Protein AF-A0A939KZD8-F1 (afdb_monomer_lite)

Structure (mmCIF, N/CA/C/O backbone):
data_AF-A0A939KZD8-F1
#
_entry.id   AF-A0A939KZD8-F1
#
loop_
_atom_site.group_PDB
_atom_site.id
_atom_site.type_symbol
_atom_site.label_atom_id
_atom_site.label_alt_id
_atom_site.label_comp_id
_atom_site.label_asym_id
_atom_site.label_entity_id
_atom_site.label_seq_id
_atom_site.pdbx_PDB_ins_code
_atom_site.Cartn_x
_atom_site.Cartn_y
_atom_site.Cartn_z
_atom_site.occupancy
_atom_site.B_iso_or_equiv
_atom_site.auth_seq_id
_atom_site.auth_comp_id
_atom_site.auth_asym_id
_atom_site.auth_atom_id
_atom_site.pdbx_PDB_model_num
ATOM 1 N N . PRO A 1 1 ? -14.448 -46.196 -51.272 1.00 56.38 1 PRO A N 1
ATOM 2 C CA . PRO A 1 1 ? -13.069 -46.125 -51.817 1.00 56.38 1 PRO A CA 1
ATOM 3 C C . PRO A 1 1 ? -12.081 -46.566 -50.730 1.00 56.38 1 PRO A C 1
ATOM 5 O O . PRO A 1 1 ? -12.320 -46.204 -49.580 1.00 56.38 1 PRO A O 1
ATOM 8 N N . PRO A 1 2 ? -11.041 -47.355 -51.043 1.00 58.50 2 PRO A N 1
ATOM 9 C CA . PRO A 1 2 ? -10.009 -47.711 -50.070 1.00 58.50 2 PRO A CA 1
ATOM 10 C C . PRO A 1 2 ? -9.107 -46.502 -49.744 1.00 58.50 2 PRO A C 1
ATOM 12 O O . PRO A 1 2 ? -8.945 -45.626 -50.599 1.00 58.50 2 PRO A O 1
ATOM 15 N N . PRO A 1 3 ? -8.519 -46.429 -48.535 1.00 59.62 3 PRO A N 1
ATOM 16 C CA . PRO A 1 3 ? -7.554 -45.390 -48.185 1.00 59.62 3 PRO A CA 1
ATOM 17 C C . PRO A 1 3 ? -6.226 -45.581 -48.937 1.00 59.62 3 PRO A C 1
ATOM 19 O O . PRO A 1 3 ? -5.750 -46.704 -49.102 1.00 59.62 3 PRO A O 1
ATOM 22 N N . GLY A 1 4 ? -5.634 -44.473 -49.393 1.00 57.78 4 GLY A N 1
ATOM 23 C CA . GLY A 1 4 ? -4.323 -44.460 -50.052 1.00 57.78 4 GLY A CA 1
ATOM 24 C C . GLY A 1 4 ? -3.146 -44.646 -49.078 1.00 57.78 4 GLY A C 1
ATOM 25 O O . GLY A 1 4 ? -3.331 -44.546 -47.863 1.00 57.78 4 GLY A O 1
ATOM 26 N N . PRO A 1 5 ? -1.932 -44.917 -49.593 1.00 64.12 5 PRO A N 1
ATOM 27 C CA . PRO A 1 5 ? -0.763 -45.218 -48.770 1.00 64.12 5 PRO A CA 1
ATOM 28 C C . PRO A 1 5 ? -0.281 -44.012 -47.953 1.00 64.12 5 PRO A C 1
ATOM 30 O O . PRO A 1 5 ? -0.231 -42.881 -48.437 1.00 64.12 5 PRO A O 1
ATOM 33 N N . VAL A 1 6 ? 0.133 -44.282 -46.714 1.00 56.69 6 VAL A N 1
ATOM 34 C CA . VAL A 1 6 ? 0.745 -43.297 -45.814 1.00 56.69 6 VAL A CA 1
ATOM 35 C C . VAL A 1 6 ? 2.178 -43.019 -46.273 1.00 56.69 6 VAL A C 1
ATOM 37 O O . VAL A 1 6 ? 3.005 -43.928 -46.305 1.00 56.69 6 VAL A O 1
ATOM 40 N N . VAL A 1 7 ? 2.490 -41.764 -46.600 1.00 56.00 7 VAL A N 1
ATOM 41 C CA . VAL A 1 7 ? 3.865 -41.337 -46.896 1.00 56.00 7 VAL A CA 1
ATOM 42 C C . VAL A 1 7 ? 4.575 -41.013 -45.583 1.00 56.00 7 VAL A C 1
ATOM 44 O O . VAL A 1 7 ? 4.281 -40.010 -44.935 1.00 56.00 7 VAL A O 1
ATOM 47 N N . THR A 1 8 ? 5.525 -41.859 -45.189 1.00 52.69 8 THR A N 1
ATOM 48 C CA . THR A 1 8 ? 6.427 -41.595 -44.063 1.00 52.69 8 THR A CA 1
ATOM 49 C C . THR A 1 8 ? 7.410 -40.484 -44.439 1.00 52.69 8 THR A C 1
ATOM 51 O O . THR A 1 8 ? 8.315 -40.698 -45.243 1.00 52.69 8 THR A O 1
ATOM 54 N N . ALA A 1 9 ? 7.248 -39.294 -43.857 1.00 54.78 9 ALA A N 1
ATOM 55 C CA . ALA A 1 9 ? 8.236 -38.224 -43.973 1.00 54.78 9 ALA A CA 1
ATOM 56 C C . ALA A 1 9 ? 9.450 -38.499 -43.064 1.00 54.78 9 ALA A C 1
ATOM 58 O O . ALA A 1 9 ? 9.296 -38.904 -41.911 1.00 54.78 9 ALA A O 1
ATOM 59 N N . ALA A 1 10 ? 10.653 -38.278 -43.596 1.00 59.25 10 ALA A N 1
ATOM 60 C CA . ALA A 1 10 ? 11.918 -38.421 -42.875 1.00 59.25 10 ALA A CA 1
ATOM 61 C C . ALA A 1 10 ? 12.092 -37.335 -41.785 1.00 59.25 10 ALA A C 1
ATOM 63 O O . ALA A 1 10 ? 11.504 -36.257 -41.907 1.00 59.25 10 ALA A O 1
ATOM 64 N N . PRO A 1 11 ? 12.899 -37.579 -40.731 1.00 53.44 11 PRO A N 1
ATOM 65 C CA . PRO A 1 11 ? 13.119 -36.600 -39.667 1.00 53.44 11 PRO A CA 1
ATOM 66 C C . PRO A 1 11 ? 13.820 -35.335 -40.184 1.00 53.44 11 PRO A C 1
ATOM 68 O O . PRO A 1 11 ? 14.793 -35.405 -40.934 1.00 53.44 11 PRO A O 1
ATOM 71 N N . ALA A 1 12 ? 13.323 -34.173 -39.756 1.00 56.31 12 ALA A N 1
ATOM 72 C CA . ALA A 1 12 ? 13.926 -32.878 -40.055 1.00 56.31 12 ALA A CA 1
ATOM 73 C C . ALA A 1 12 ? 15.224 -32.662 -39.254 1.00 56.31 12 ALA A C 1
ATOM 75 O O . ALA A 1 12 ? 15.346 -33.122 -38.119 1.00 56.31 12 ALA A O 1
ATOM 76 N N . ALA A 1 13 ? 16.183 -31.955 -39.856 1.00 56.59 13 ALA A N 1
ATOM 77 C CA . ALA A 1 13 ? 17.514 -31.737 -39.294 1.00 56.59 13 ALA A CA 1
ATOM 78 C C . ALA A 1 13 ? 17.517 -30.843 -38.038 1.00 56.59 13 ALA A C 1
ATOM 80 O O . ALA A 1 13 ? 16.713 -29.917 -37.908 1.00 56.59 13 ALA A O 1
ATOM 81 N N . GLU A 1 14 ? 18.471 -31.100 -37.141 1.00 60.03 14 GLU A N 1
ATOM 82 C CA . GLU A 1 14 ? 18.699 -30.316 -35.924 1.00 60.03 14 GLU A CA 1
ATOM 83 C C . GLU A 1 14 ? 19.187 -28.883 -36.236 1.00 60.03 14 GLU A C 1
ATOM 85 O O . GLU A 1 14 ? 19.999 -28.691 -37.146 1.00 60.03 14 GLU A O 1
ATOM 90 N N . PRO A 1 15 ? 18.753 -27.860 -35.475 1.00 58.81 15 PRO A N 1
ATOM 91 C CA . PRO A 1 15 ? 19.275 -26.503 -35.608 1.00 58.81 15 PRO A CA 1
ATOM 92 C C . PRO A 1 15 ? 20.652 -26.351 -34.938 1.00 58.81 15 PRO A C 1
ATOM 94 O O . PRO A 1 15 ? 20.820 -26.631 -33.752 1.00 58.81 15 PRO A O 1
ATOM 97 N N . GLU A 1 16 ? 21.634 -25.832 -35.682 1.00 60.72 16 GLU A N 1
ATOM 98 C CA . GLU A 1 16 ? 22.993 -25.593 -35.175 1.00 60.72 16 GLU A CA 1
ATOM 99 C C . GLU A 1 16 ? 23.050 -24.604 -33.985 1.00 60.72 16 GLU A C 1
ATOM 101 O O . GLU A 1 16 ? 22.335 -23.591 -33.965 1.00 60.72 16 GLU A O 1
ATOM 106 N N . PRO A 1 17 ? 23.972 -24.806 -33.020 1.00 50.47 17 PRO A N 1
ATOM 107 C CA . PRO A 1 17 ? 24.140 -23.908 -31.881 1.00 50.47 17 PRO A CA 1
ATOM 108 C C . PRO A 1 17 ? 24.762 -22.567 -32.301 1.00 50.47 17 PRO A C 1
ATOM 110 O O . PRO A 1 17 ? 25.973 -22.450 -32.525 1.00 50.47 17 PRO A O 1
ATOM 113 N N . ARG A 1 18 ? 23.944 -21.506 -32.348 1.00 54.47 18 ARG A N 1
ATOM 114 C CA . ARG A 1 18 ? 24.434 -20.141 -32.600 1.00 54.47 18 ARG A CA 1
ATOM 115 C C . ARG A 1 18 ? 25.398 -19.689 -31.500 1.00 54.47 18 ARG A C 1
ATOM 117 O O . ARG A 1 18 ? 25.089 -19.712 -30.310 1.00 54.47 18 ARG A O 1
ATOM 124 N N . ARG A 1 19 ? 26.597 -19.280 -31.922 1.00 54.22 19 ARG A N 1
ATOM 125 C CA . ARG A 1 19 ? 27.725 -18.971 -31.036 1.00 54.22 19 ARG A CA 1
ATOM 126 C C . ARG A 1 19 ? 27.531 -17.658 -30.269 1.00 54.22 19 ARG A C 1
ATOM 128 O O . ARG A 1 19 ? 27.025 -16.674 -30.797 1.00 54.22 19 ARG A O 1
ATOM 135 N N . LYS A 1 20 ? 28.026 -17.678 -29.028 1.00 45.81 20 LYS A N 1
ATOM 136 C CA . LYS A 1 20 ? 28.142 -16.579 -28.054 1.00 45.81 20 LYS A CA 1
ATOM 137 C C . LYS A 1 20 ? 28.460 -15.211 -28.685 1.00 45.81 20 LYS A C 1
ATOM 139 O O . LYS A 1 20 ? 29.548 -15.028 -29.225 1.00 45.81 20 LYS A O 1
ATOM 144 N N . GLY A 1 21 ? 27.580 -14.231 -28.477 1.00 42.81 21 GLY A N 1
ATOM 145 C CA . GLY A 1 21 ? 27.909 -12.805 -28.556 1.00 42.81 21 GLY A CA 1
ATOM 146 C C . GLY A 1 21 ? 28.163 -12.257 -27.152 1.00 42.81 21 GLY A C 1
ATOM 147 O O . GLY A 1 21 ? 27.219 -12.058 -26.394 1.00 42.81 21 GLY A O 1
ATOM 148 N N . GLY A 1 22 ? 29.428 -12.059 -26.775 1.00 39.84 22 GLY A N 1
ATOM 149 C CA . GLY A 1 22 ? 29.780 -11.481 -25.475 1.00 39.84 22 GLY A CA 1
ATOM 150 C C . GLY A 1 22 ? 29.644 -9.959 -25.489 1.00 39.84 22 GLY A C 1
ATOM 151 O O . GLY A 1 22 ? 30.333 -9.295 -26.261 1.00 39.84 22 GLY A O 1
ATOM 152 N N . VAL A 1 23 ? 28.795 -9.397 -24.625 1.00 49.06 23 VAL A N 1
ATOM 153 C CA . VAL A 1 23 ? 28.685 -7.939 -24.459 1.00 49.06 23 VAL A CA 1
ATOM 154 C C . VAL A 1 23 ? 29.797 -7.454 -23.528 1.00 49.06 23 VAL A C 1
ATOM 156 O O . VAL A 1 23 ? 29.868 -7.828 -22.359 1.00 49.06 23 VAL A O 1
ATOM 159 N N . SER A 1 24 ? 30.692 -6.635 -24.077 1.00 48.56 24 SER A N 1
ATOM 160 C CA . SER A 1 24 ? 31.864 -6.099 -23.383 1.00 48.56 24 SER A CA 1
ATOM 161 C C . SER A 1 24 ? 31.475 -5.137 -22.256 1.00 48.56 24 SER A C 1
ATOM 163 O O . SER A 1 24 ? 30.856 -4.105 -22.498 1.00 48.56 24 SER A O 1
ATOM 165 N N . TRP A 1 25 ? 31.939 -5.414 -21.035 1.00 48.38 25 TRP A N 1
ATOM 166 C CA . TRP A 1 25 ? 31.787 -4.562 -19.841 1.00 48.38 25 TRP A CA 1
ATOM 167 C C . TRP A 1 25 ? 32.630 -3.261 -19.869 1.00 48.38 25 TRP A C 1
ATOM 169 O O . TRP A 1 25 ? 32.842 -2.627 -18.839 1.00 48.38 25 TRP A O 1
ATOM 179 N N . LYS A 1 26 ? 33.144 -2.848 -21.037 1.00 42.06 26 LYS A N 1
ATOM 180 C CA . LYS A 1 26 ? 34.013 -1.668 -21.219 1.00 42.06 26 LYS A CA 1
ATOM 181 C C . LYS A 1 26 ? 33.337 -0.530 -21.997 1.00 42.06 26 LYS A C 1
ATOM 183 O O . LYS A 1 26 ? 33.922 0.025 -22.921 1.00 42.06 26 LYS A O 1
ATOM 188 N N . ALA A 1 27 ? 32.128 -0.158 -21.582 1.00 46.34 27 ALA A N 1
ATOM 189 C CA . ALA A 1 27 ? 31.470 1.095 -21.967 1.00 46.34 27 ALA A CA 1
ATOM 190 C C . ALA A 1 27 ? 31.340 2.020 -20.740 1.00 46.34 27 ALA A C 1
ATOM 192 O O . ALA A 1 27 ? 30.249 2.342 -20.280 1.00 46.34 27 ALA A O 1
ATOM 193 N N . LEU A 1 28 ? 32.491 2.395 -20.175 1.00 46.25 28 LEU A N 1
ATOM 194 C CA . LEU A 1 28 ? 32.616 3.388 -19.107 1.00 46.25 28 LEU A CA 1
ATOM 195 C C . LEU A 1 28 ? 32.834 4.791 -19.707 1.00 46.25 28 LEU A C 1
ATOM 197 O O . LEU A 1 28 ? 33.621 4.938 -20.636 1.00 46.25 28 LEU A O 1
ATOM 201 N N . LEU A 1 29 ? 32.245 5.805 -19.061 1.00 48.06 29 LEU A N 1
ATOM 202 C CA . LEU A 1 29 ? 32.735 7.196 -18.979 1.00 48.06 29 LEU A CA 1
ATOM 203 C C . LEU A 1 29 ? 32.738 8.090 -20.243 1.00 48.06 29 LEU A C 1
ATOM 205 O O . LEU A 1 29 ? 33.790 8.470 -20.740 1.00 48.06 29 LEU A O 1
ATOM 209 N N . THR A 1 30 ? 31.552 8.583 -20.610 1.00 44.53 30 THR A N 1
ATOM 210 C CA . THR A 1 30 ? 31.258 9.945 -21.139 1.00 44.53 30 THR A CA 1
ATOM 211 C C . THR A 1 30 ? 29.740 10.126 -20.969 1.00 44.53 30 THR A C 1
ATOM 213 O O . THR A 1 30 ? 29.007 9.247 -21.402 1.00 44.53 30 THR A O 1
ATOM 216 N N . VAL A 1 31 ? 29.165 11.142 -20.320 1.00 41.62 31 VAL A N 1
ATOM 217 C CA . VAL A 1 31 ? 29.493 12.577 -20.281 1.00 41.62 31 VAL A CA 1
ATOM 218 C C . VAL A 1 31 ? 29.293 13.139 -18.866 1.00 41.62 31 VAL A C 1
ATOM 220 O O . VAL A 1 31 ? 28.281 12.870 -18.225 1.00 41.62 31 VAL A O 1
ATOM 223 N N . ALA A 1 32 ? 30.218 13.988 -18.424 1.00 42.06 32 ALA A N 1
ATOM 224 C CA . ALA A 1 32 ? 29.997 14.962 -17.357 1.00 42.06 32 ALA A CA 1
ATOM 225 C C . ALA A 1 32 ? 30.290 16.371 -17.907 1.00 42.06 32 ALA A C 1
ATOM 227 O O . ALA A 1 32 ? 31.051 16.482 -18.869 1.00 42.06 32 ALA A O 1
ATOM 228 N N . LEU A 1 33 ? 29.753 17.400 -17.230 1.00 39.91 33 LEU A N 1
ATOM 229 C CA . LEU A 1 33 ? 29.880 18.857 -17.463 1.00 39.91 33 LEU A CA 1
ATOM 230 C C . LEU A 1 33 ? 28.704 19.525 -18.218 1.00 39.91 33 LEU A C 1
ATOM 232 O O . LEU A 1 33 ? 28.214 18.997 -19.208 1.00 39.91 33 LEU A O 1
ATOM 236 N N . VAL A 1 34 ? 28.374 20.755 -17.773 1.00 42.44 34 VAL A N 1
ATOM 237 C CA . VAL A 1 34 ? 27.422 21.742 -18.349 1.00 42.44 34 VAL A CA 1
ATOM 238 C C . VAL A 1 34 ? 25.933 21.410 -18.071 1.00 42.44 34 VAL A C 1
ATOM 240 O O . VAL A 1 34 ? 25.445 20.386 -18.520 1.00 42.44 34 VAL A O 1
ATOM 243 N N . MET A 1 35 ? 25.121 22.191 -17.335 1.00 50.12 35 MET A N 1
ATOM 244 C CA . MET A 1 35 ? 25.223 23.573 -16.819 1.00 50.12 35 MET A CA 1
ATOM 245 C C . MET A 1 35 ? 25.060 23.663 -15.291 1.00 50.12 35 MET A C 1
ATOM 247 O O . MET A 1 35 ? 24.170 23.038 -14.722 1.00 50.12 35 MET A O 1
ATOM 251 N N . ALA A 1 36 ? 25.807 24.571 -14.658 1.00 45.75 36 ALA A N 1
ATOM 252 C CA . ALA A 1 36 ? 25.483 25.112 -13.339 1.00 45.75 36 ALA A CA 1
ATOM 253 C C . ALA A 1 36 ? 25.097 26.597 -13.472 1.00 45.75 36 ALA A C 1
ATOM 255 O O . ALA A 1 36 ? 25.984 27.437 -13.588 1.00 45.75 36 ALA A O 1
ATOM 256 N N . VAL A 1 37 ? 23.796 26.924 -13.452 1.00 48.31 37 VAL A N 1
ATOM 257 C CA . VAL A 1 37 ? 23.271 28.298 -13.274 1.00 48.31 37 VAL A CA 1
ATOM 258 C C . VAL A 1 37 ? 21.886 28.253 -12.608 1.00 48.31 37 VAL A C 1
ATOM 260 O O . VAL A 1 37 ? 20.983 27.613 -13.134 1.00 48.31 37 VAL A O 1
ATOM 263 N N . GLY A 1 38 ? 21.700 29.031 -11.532 1.00 37.34 38 GLY A N 1
ATOM 264 C CA . GLY A 1 38 ? 20.391 29.569 -11.122 1.00 37.34 38 GLY A CA 1
ATOM 265 C C . GLY A 1 38 ? 19.693 28.900 -9.928 1.00 37.34 38 GLY A C 1
ATOM 266 O O . GLY A 1 38 ? 19.140 27.817 -10.062 1.00 37.34 38 GLY A O 1
ATOM 267 N N . GLY A 1 39 ? 19.626 29.601 -8.785 1.00 33.41 39 GLY A N 1
ATOM 268 C CA . GLY A 1 39 ? 18.738 29.226 -7.669 1.00 33.41 39 GLY A CA 1
ATOM 269 C C . GLY A 1 39 ? 19.233 29.600 -6.268 1.00 33.41 39 GLY A C 1
ATOM 270 O O . GLY A 1 39 ? 19.506 28.712 -5.468 1.00 33.41 39 GLY A O 1
ATOM 271 N N . ALA A 1 40 ? 19.349 30.894 -5.947 1.00 44.44 40 ALA A N 1
ATOM 272 C CA . ALA A 1 40 ? 19.718 31.355 -4.603 1.00 44.44 40 ALA A CA 1
ATOM 273 C C . ALA A 1 40 ? 18.519 31.962 -3.848 1.00 44.44 40 ALA A C 1
ATOM 275 O O . ALA A 1 40 ? 18.026 33.018 -4.237 1.00 44.44 40 ALA A O 1
ATOM 276 N N . ALA A 1 41 ? 18.102 31.318 -2.752 1.00 45.53 41 ALA A N 1
ATOM 277 C CA . ALA A 1 41 ? 17.282 31.856 -1.654 1.00 45.53 41 ALA A CA 1
ATOM 278 C C . ALA A 1 41 ? 17.282 30.831 -0.492 1.00 45.53 41 ALA A C 1
ATOM 280 O O . ALA A 1 41 ? 17.149 29.643 -0.756 1.00 45.53 41 ALA A O 1
ATOM 281 N N . GLY A 1 42 ? 17.420 31.172 0.795 1.00 32.94 42 GLY A N 1
ATOM 282 C CA . GLY A 1 42 ? 17.787 32.447 1.421 1.00 32.94 42 GLY A CA 1
ATOM 283 C C . GLY A 1 42 ? 17.573 32.401 2.949 1.00 32.94 42 GLY A C 1
ATOM 284 O O . GLY A 1 42 ? 16.478 32.071 3.385 1.00 32.94 42 GLY A O 1
ATOM 285 N N . GLY A 1 43 ? 18.589 32.770 3.749 1.00 33.50 43 GLY A N 1
ATOM 286 C CA . GLY A 1 43 ? 18.513 32.888 5.225 1.00 33.50 43 GLY A CA 1
ATOM 287 C C . GLY A 1 43 ? 18.409 31.554 5.998 1.00 33.50 43 GLY A C 1
ATOM 288 O O . GLY A 1 43 ? 18.081 30.530 5.419 1.00 33.50 43 GLY A O 1
ATOM 289 N N . VAL A 1 44 ? 18.687 31.449 7.305 1.00 40.72 44 VAL A N 1
ATOM 290 C CA . VAL A 1 44 ? 19.236 32.355 8.347 1.00 40.72 44 VAL A CA 1
ATOM 291 C C . VAL A 1 44 ? 19.995 31.408 9.319 1.00 40.72 44 VAL A C 1
ATOM 293 O O . VAL A 1 44 ? 19.549 30.284 9.516 1.00 40.72 44 VAL A O 1
ATOM 296 N N . VAL A 1 45 ? 21.193 31.689 9.848 1.00 42.28 45 VAL A N 1
ATOM 297 C CA . VAL A 1 45 ? 21.427 32.350 11.153 1.00 42.28 45 VAL A CA 1
ATOM 298 C C . VAL A 1 45 ? 22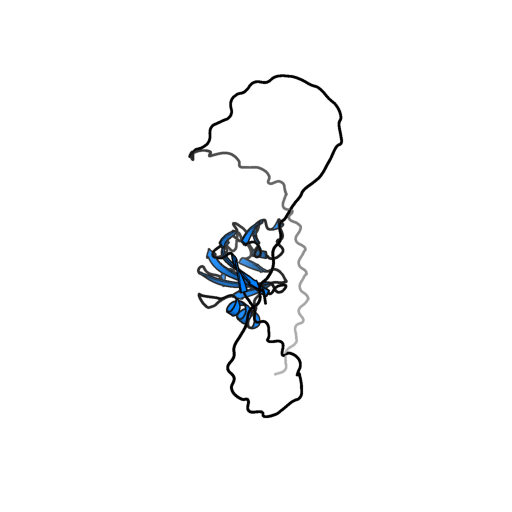.926 32.643 11.323 1.00 42.28 45 VAL A C 1
ATOM 300 O O . VAL A 1 45 ? 23.779 31.777 11.142 1.00 42.28 45 VAL A O 1
ATOM 303 N N . LEU A 1 46 ? 23.229 33.876 11.731 1.00 47.00 46 LEU A N 1
ATOM 304 C CA . LEU A 1 46 ? 24.530 34.306 12.248 1.00 47.00 46 LEU A CA 1
ATOM 305 C C . LEU A 1 46 ? 24.668 33.911 13.725 1.00 47.00 46 LEU A C 1
ATOM 307 O O . LEU A 1 46 ? 23.760 34.218 14.489 1.00 47.00 46 LEU A O 1
ATOM 311 N N . MET A 1 47 ? 25.816 33.344 14.127 1.00 43.50 47 MET A N 1
ATOM 312 C CA . MET A 1 47 ? 26.634 33.775 15.288 1.00 43.50 47 MET A CA 1
ATOM 313 C C . MET A 1 47 ? 27.668 32.708 15.697 1.00 43.50 47 MET A C 1
ATOM 315 O O . MET A 1 47 ? 27.346 31.761 16.411 1.00 43.50 47 MET A O 1
ATOM 319 N N . LYS A 1 48 ? 28.947 32.905 15.332 1.00 40.38 48 LYS A N 1
ATOM 320 C CA . LYS A 1 48 ? 30.089 32.349 16.088 1.00 40.38 48 LYS A CA 1
ATOM 321 C C . LYS A 1 48 ? 31.392 33.117 15.821 1.00 40.38 48 LYS A C 1
ATOM 323 O O . LYS A 1 48 ? 32.045 32.891 14.807 1.00 40.38 48 LYS A O 1
ATOM 328 N N . LYS A 1 49 ? 31.746 34.014 16.745 1.00 39.19 49 LYS A N 1
ATOM 329 C CA . LYS A 1 49 ? 33.039 34.712 16.944 1.00 39.19 49 LYS A CA 1
ATOM 330 C C . LYS A 1 49 ? 32.840 35.673 18.131 1.00 39.19 49 LYS A C 1
ATOM 332 O O . LYS A 1 49 ? 31.781 36.285 18.178 1.00 39.19 49 LYS A O 1
ATOM 337 N N . MET A 1 50 ? 33.737 35.855 19.097 1.00 40.94 50 MET A N 1
ATOM 338 C CA . MET A 1 50 ? 34.958 35.141 19.506 1.00 40.94 50 MET A CA 1
ATOM 339 C C . MET A 1 50 ? 34.869 34.913 21.029 1.00 40.94 50 MET A C 1
ATOM 341 O O . MET A 1 50 ? 34.161 35.659 21.696 1.00 40.94 50 MET A O 1
ATOM 345 N N . ASP A 1 51 ? 35.630 33.964 21.572 1.00 46.12 51 ASP A N 1
ATOM 346 C CA . ASP A 1 51 ? 36.425 34.247 22.777 1.00 46.12 51 ASP A CA 1
ATOM 347 C C . ASP A 1 51 ? 37.724 33.430 22.709 1.00 46.12 51 ASP A C 1
ATOM 349 O O . ASP A 1 51 ? 37.756 32.362 22.084 1.00 46.12 51 ASP A O 1
ATOM 353 N N . ASP A 1 52 ? 38.808 33.993 23.233 1.00 44.56 52 ASP A N 1
ATOM 354 C CA . ASP A 1 52 ? 40.176 33.612 22.882 1.00 44.56 52 ASP A CA 1
ATOM 355 C C . ASP A 1 52 ? 40.792 32.553 23.806 1.00 44.56 52 ASP A C 1
ATOM 357 O O . ASP A 1 52 ? 40.445 32.388 24.976 1.00 44.56 52 ASP A O 1
ATOM 361 N N . GLY A 1 53 ? 41.748 31.798 23.262 1.00 43.53 53 GLY A N 1
ATOM 362 C CA . GLY A 1 53 ? 42.344 30.664 23.960 1.00 43.53 53 GLY A CA 1
ATOM 363 C C . GLY A 1 53 ? 43.187 31.063 25.175 1.00 43.53 53 GLY A C 1
ATOM 364 O O . GLY A 1 53 ? 44.097 31.889 25.075 1.00 43.53 53 GLY A O 1
ATOM 365 N N . LYS A 1 54 ? 42.985 30.369 26.302 1.00 40.75 54 LYS A N 1
ATOM 366 C CA . LYS A 1 54 ? 43.926 30.375 27.429 1.00 40.75 54 LYS A CA 1
ATOM 367 C C . LYS A 1 54 ? 44.302 28.953 27.845 1.00 40.75 54 LYS A C 1
ATOM 369 O O . LYS A 1 54 ? 43.453 28.089 28.028 1.00 40.75 54 LYS A O 1
ATOM 374 N N . LYS A 1 55 ? 45.614 28.741 27.957 1.00 38.84 55 LYS A N 1
ATOM 375 C CA . LYS A 1 55 ? 46.287 27.494 28.354 1.00 38.84 55 LYS A CA 1
ATOM 376 C C . LYS A 1 55 ? 45.844 27.029 29.748 1.00 38.84 55 LYS A C 1
ATOM 378 O O . LYS A 1 55 ? 45.640 27.880 30.616 1.00 38.84 55 LYS A O 1
ATOM 383 N N . SER A 1 56 ? 45.827 25.713 29.974 1.00 39.03 56 SER A N 1
ATOM 384 C CA . SER A 1 56 ? 46.847 25.015 30.790 1.00 39.03 56 SER A CA 1
ATOM 385 C C . SER A 1 56 ? 46.479 23.548 31.028 1.00 39.03 56 SER A C 1
ATOM 387 O O . SER A 1 56 ? 45.330 23.231 31.323 1.00 39.03 56 SER A O 1
ATOM 389 N N . ASP A 1 57 ? 47.474 22.669 30.956 1.00 35.91 57 ASP A N 1
ATOM 390 C CA . ASP A 1 57 ? 47.419 21.287 31.437 1.00 35.91 57 ASP A CA 1
ATOM 391 C C . ASP A 1 57 ? 47.184 21.212 32.957 1.00 35.91 57 ASP A C 1
ATOM 393 O O . ASP A 1 57 ? 47.624 22.100 33.688 1.00 35.91 57 ASP A O 1
ATOM 397 N N . THR A 1 58 ? 46.589 20.115 33.445 1.00 36.06 58 THR A N 1
ATOM 398 C CA . THR A 1 58 ? 47.033 19.341 34.633 1.00 36.06 58 THR A CA 1
ATOM 399 C C . THR A 1 58 ? 46.177 18.073 34.769 1.00 36.06 58 THR A C 1
ATOM 401 O O . THR A 1 58 ? 45.002 18.055 34.411 1.00 36.06 58 THR A O 1
ATOM 404 N N . ALA A 1 59 ? 46.792 16.990 35.241 1.00 34.53 59 ALA A N 1
ATOM 405 C CA . ALA A 1 59 ? 46.210 15.653 35.309 1.00 34.53 59 ALA A CA 1
ATOM 406 C C . ALA A 1 59 ? 45.568 15.302 36.673 1.00 34.53 59 ALA A C 1
ATOM 408 O O . ALA A 1 59 ? 45.706 16.032 37.649 1.00 34.53 59 ALA A O 1
ATOM 409 N N . ALA A 1 60 ? 45.027 14.074 36.712 1.00 36.00 60 ALA A N 1
ATOM 410 C CA . ALA A 1 60 ? 44.991 13.141 37.851 1.00 36.00 60 ALA A CA 1
ATOM 411 C C . ALA A 1 60 ? 43.708 13.016 38.718 1.00 36.00 60 ALA A C 1
ATOM 413 O O . ALA A 1 60 ? 43.320 13.911 39.456 1.00 36.00 60 ALA A O 1
ATOM 414 N N . THR A 1 61 ? 43.157 11.789 38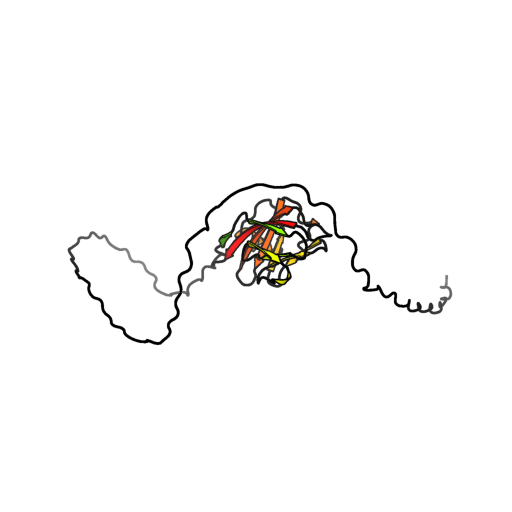.675 1.00 33.72 61 THR A N 1
ATOM 415 C CA . THR A 1 61 ? 42.618 10.957 39.784 1.00 33.72 61 THR A CA 1
ATOM 416 C C . THR A 1 61 ? 41.638 11.526 40.822 1.00 33.72 61 THR A C 1
ATOM 418 O O . THR A 1 61 ? 42.000 12.387 41.615 1.00 33.72 61 THR A O 1
ATOM 421 N N . GLY A 1 62 ? 40.485 10.852 40.990 1.00 32.50 62 GLY A N 1
ATOM 422 C CA . GLY A 1 62 ? 39.717 10.915 42.247 1.00 32.50 62 GLY A CA 1
ATOM 423 C C . GLY A 1 62 ? 38.261 10.418 42.213 1.00 32.50 62 GLY A C 1
ATOM 424 O O . GLY A 1 62 ? 37.339 11.223 42.177 1.00 32.50 62 GLY A O 1
ATOM 425 N N . THR A 1 63 ? 38.036 9.106 42.326 1.00 38.12 63 THR A N 1
ATOM 426 C CA . THR A 1 63 ? 36.828 8.539 42.987 1.00 38.12 63 THR A CA 1
ATOM 427 C C . THR A 1 63 ? 37.148 8.288 44.471 1.00 38.12 63 THR A C 1
ATOM 429 O O . THR A 1 63 ? 38.336 8.144 44.770 1.00 38.12 63 THR A O 1
ATOM 432 N N . PRO A 1 64 ? 36.177 8.084 45.392 1.00 52.16 64 PRO A N 1
ATOM 433 C CA . PRO A 1 64 ? 34.714 8.271 45.327 1.00 52.16 64 PRO A CA 1
ATOM 434 C C . PRO A 1 64 ? 34.184 9.180 46.475 1.00 52.16 64 PRO A C 1
ATOM 436 O O . PRO A 1 64 ? 34.971 9.614 47.308 1.00 52.16 64 PRO A O 1
ATOM 439 N N . THR A 1 65 ? 32.862 9.408 46.585 1.00 34.16 65 THR A N 1
ATOM 440 C CA . THR A 1 65 ? 32.095 9.563 47.860 1.00 34.16 65 THR A CA 1
ATOM 441 C C . THR A 1 65 ? 30.591 9.715 47.570 1.00 34.16 65 THR A C 1
ATOM 443 O O . THR A 1 65 ? 30.210 10.471 46.682 1.00 34.16 65 THR A O 1
ATOM 446 N N . ALA A 1 66 ? 29.740 9.034 48.344 1.00 47.19 66 ALA A N 1
ATOM 447 C CA . ALA A 1 66 ? 28.297 9.298 48.470 1.00 47.19 66 ALA A CA 1
ATOM 448 C C . ALA A 1 66 ? 28.003 9.793 49.902 1.00 47.19 66 ALA A C 1
ATOM 450 O O . ALA A 1 66 ? 28.784 9.474 50.804 1.00 47.19 66 ALA A O 1
ATOM 451 N N . PRO A 1 67 ? 26.902 10.534 50.147 1.00 49.72 67 PRO A N 1
ATOM 452 C CA . PRO A 1 67 ? 25.789 9.872 50.850 1.00 49.72 67 PRO A CA 1
ATOM 453 C C . PRO A 1 67 ? 24.351 10.355 50.513 1.00 49.72 67 PRO A C 1
ATOM 455 O O . PRO A 1 67 ? 24.124 11.378 49.875 1.00 49.72 67 PRO A O 1
ATOM 458 N N . ASN A 1 68 ? 23.393 9.562 51.012 1.00 42.84 68 ASN A N 1
ATOM 459 C CA . ASN A 1 68 ? 21.935 9.775 51.192 1.00 42.84 68 ASN A CA 1
ATOM 460 C C . ASN A 1 68 ? 21.652 10.898 52.259 1.00 42.84 68 ASN A C 1
ATOM 462 O O . ASN A 1 68 ? 22.647 11.389 52.797 1.00 42.84 68 ASN A O 1
ATOM 466 N N . PRO A 1 69 ? 20.408 11.265 52.704 1.00 49.25 69 PRO A N 1
ATOM 467 C CA . PRO A 1 69 ? 19.063 10.712 52.425 1.00 49.25 69 PRO A CA 1
ATOM 468 C C . PRO A 1 69 ? 17.875 11.721 52.279 1.00 49.25 69 PRO A C 1
ATOM 470 O O . PRO A 1 69 ? 18.033 12.933 52.382 1.00 49.25 69 PRO A O 1
ATOM 473 N N . ALA A 1 70 ? 16.650 11.189 52.115 1.00 41.12 70 ALA A N 1
ATOM 474 C CA . ALA A 1 70 ? 15.363 11.878 52.364 1.00 41.12 70 ALA A CA 1
ATOM 475 C C . ALA A 1 70 ? 14.988 11.891 53.873 1.00 41.12 70 ALA A C 1
ATOM 477 O O . ALA A 1 70 ? 15.593 11.136 54.641 1.00 41.12 70 ALA A O 1
ATOM 478 N N . PRO A 1 71 ? 14.021 12.722 54.332 1.00 46.50 71 PRO A N 1
ATOM 479 C CA . PRO A 1 71 ? 12.589 12.328 54.384 1.00 46.50 71 PRO A CA 1
ATOM 480 C C . PRO A 1 71 ? 11.647 13.532 54.035 1.00 46.50 71 PRO A C 1
ATOM 482 O O . PRO A 1 71 ? 12.133 14.489 53.445 1.00 46.50 71 PRO A O 1
ATOM 485 N N . ALA A 1 72 ? 10.323 13.621 54.283 1.00 40.56 72 ALA A N 1
ATOM 486 C CA . ALA A 1 72 ? 9.312 12.802 54.985 1.00 40.56 72 ALA A CA 1
ATOM 487 C C . ALA A 1 72 ? 7.881 13.016 54.391 1.00 40.56 72 ALA A C 1
ATOM 489 O O . ALA A 1 72 ? 7.696 13.840 53.500 1.00 40.56 72 ALA A O 1
ATOM 490 N N . SER A 1 73 ? 6.856 12.328 54.923 1.00 42.19 73 SER A N 1
ATOM 491 C CA . SER A 1 73 ? 5.411 12.563 54.659 1.00 42.19 73 SER A CA 1
ATOM 492 C C . SER A 1 73 ? 4.705 13.268 55.835 1.00 42.19 73 SER A C 1
ATOM 494 O O . SER A 1 73 ? 5.260 13.322 56.932 1.00 42.19 73 SER A O 1
ATOM 496 N N . PRO A 1 74 ? 3.429 13.672 55.670 1.00 48.84 74 PRO A N 1
ATOM 497 C CA . PRO A 1 74 ? 2.442 13.398 56.722 1.00 48.84 74 PRO A CA 1
ATOM 498 C C . PRO A 1 74 ? 1.190 12.638 56.232 1.00 48.84 74 PRO A C 1
ATOM 500 O O . PRO A 1 74 ? 0.935 12.493 55.040 1.00 48.84 74 PRO A O 1
ATOM 503 N N . LYS A 1 75 ? 0.427 12.120 57.202 1.00 40.88 75 LYS A N 1
ATOM 504 C CA . LYS A 1 75 ? -0.687 11.158 57.088 1.00 40.88 75 LYS A CA 1
ATOM 505 C C . LYS A 1 75 ? -1.967 11.754 57.685 1.00 40.88 75 LYS A C 1
ATOM 507 O O . LYS A 1 75 ? -1.872 12.421 58.711 1.00 40.88 75 LYS A O 1
ATOM 512 N N . SER A 1 76 ? -3.148 11.425 57.146 1.00 34.91 76 SER A N 1
ATOM 513 C CA . SER A 1 76 ? -4.434 11.426 57.881 1.00 34.91 76 SER A CA 1
ATOM 514 C C . SER A 1 76 ? -5.517 10.595 57.170 1.00 34.91 76 SER A C 1
ATOM 516 O O . SER A 1 76 ? -5.471 10.418 55.958 1.00 34.91 76 SER A O 1
ATOM 518 N N . THR A 1 77 ? -6.452 10.062 57.962 1.00 41.34 77 THR A N 1
ATOM 519 C CA . THR A 1 77 ? -7.558 9.119 57.657 1.00 41.34 77 THR A CA 1
ATOM 520 C C . THR A 1 77 ? -8.594 9.233 58.802 1.00 41.34 77 THR A C 1
ATOM 522 O O . THR A 1 77 ? -8.218 9.779 59.839 1.00 41.34 77 THR A O 1
ATOM 525 N N . PRO A 1 78 ? -9.730 8.509 58.786 1.00 52.31 78 PRO A N 1
ATOM 526 C CA . PRO A 1 78 ? -10.931 8.617 57.946 1.00 52.31 78 PRO A CA 1
ATOM 527 C C . PRO A 1 78 ? -12.157 9.113 58.772 1.00 52.31 78 PRO A C 1
ATOM 529 O O . PRO A 1 78 ? -12.024 9.340 59.973 1.00 52.31 78 PRO A O 1
ATOM 532 N N . THR A 1 79 ? -13.356 9.193 58.174 1.00 39.09 79 THR A N 1
ATOM 533 C CA . THR A 1 79 ? -14.630 9.324 58.923 1.00 39.09 79 THR A CA 1
ATOM 534 C C . THR A 1 79 ? -15.780 8.611 58.196 1.00 39.09 79 THR A C 1
ATOM 536 O O . THR A 1 79 ? -15.988 8.854 57.008 1.00 39.09 79 THR A O 1
ATOM 539 N N . ASP A 1 80 ? -16.525 7.771 58.918 1.00 41.62 80 ASP A N 1
ATOM 540 C CA . ASP A 1 80 ? -17.813 7.170 58.532 1.00 41.62 80 ASP A CA 1
ATOM 541 C C . ASP A 1 80 ? -18.975 7.954 59.178 1.00 41.62 80 ASP A C 1
ATOM 543 O O . ASP A 1 80 ? -18.824 8.349 60.331 1.00 41.62 80 ASP A O 1
ATOM 547 N N . GLU A 1 81 ? -20.137 8.101 58.516 1.00 37.81 81 GLU A N 1
ATOM 548 C CA . GLU A 1 81 ? -21.444 8.190 59.213 1.00 37.81 81 GLU A CA 1
ATOM 549 C C . GLU A 1 81 ? -22.679 7.914 58.304 1.00 37.81 81 GLU A C 1
ATOM 551 O O . GLU A 1 81 ? -22.809 8.458 57.210 1.00 37.81 81 GLU A O 1
ATOM 556 N N . ASP A 1 82 ? -23.540 7.018 58.806 1.00 36.47 82 ASP A N 1
ATOM 557 C CA . ASP A 1 82 ? -24.959 6.655 58.568 1.00 36.47 82 ASP A CA 1
ATOM 558 C C . ASP A 1 82 ? -25.828 7.077 57.337 1.00 36.47 82 ASP A C 1
ATOM 560 O O . ASP A 1 82 ? -26.050 8.249 57.056 1.00 36.47 82 ASP A O 1
ATOM 564 N N . SER A 1 83 ? -26.424 6.048 56.688 1.00 37.22 83 SER A N 1
ATOM 565 C CA . SER A 1 83 ? -27.878 5.712 56.508 1.00 37.22 83 SER A CA 1
ATOM 566 C C . SER A 1 83 ? -28.989 6.805 56.427 1.00 37.22 83 SER A C 1
ATOM 568 O O . SER A 1 83 ? -28.852 7.849 57.053 1.00 37.22 83 SER A O 1
ATOM 570 N N . PRO A 1 84 ? -30.174 6.564 55.774 1.00 52.50 84 PRO A N 1
ATOM 571 C CA . PRO A 1 84 ? -30.866 5.263 55.661 1.00 52.50 84 PRO A CA 1
ATOM 572 C C . PRO A 1 84 ? -31.569 4.899 54.314 1.00 52.50 84 PRO A C 1
ATOM 574 O O . PRO A 1 84 ? -31.512 5.598 53.307 1.00 52.50 84 PRO A O 1
ATOM 577 N N . SER A 1 85 ? -32.244 3.738 54.346 1.00 41.09 85 SER A N 1
ATOM 578 C CA . SER A 1 85 ? -32.988 3.006 53.290 1.00 41.09 85 SER A CA 1
ATOM 579 C C . SER A 1 85 ? -34.284 3.689 52.782 1.00 41.09 85 SER A C 1
ATOM 581 O O . SER A 1 85 ? -34.832 4.548 53.474 1.00 41.09 85 SER A O 1
ATOM 583 N N . PRO A 1 86 ? -34.851 3.256 51.630 1.00 52.28 86 PRO A N 1
ATOM 584 C CA . PRO A 1 86 ? -35.992 2.329 51.748 1.00 52.28 86 PRO A CA 1
ATOM 585 C C . PRO A 1 86 ? -36.002 1.129 50.771 1.00 52.28 86 PRO A C 1
ATOM 587 O O . PRO A 1 86 ? -35.552 1.193 49.629 1.00 52.28 86 PRO A O 1
ATOM 590 N N . THR A 1 87 ? -36.620 0.030 51.219 1.00 47.19 87 THR A N 1
ATOM 591 C CA . THR A 1 87 ? -36.989 -1.157 50.413 1.00 47.19 87 THR A CA 1
ATOM 592 C C . THR A 1 87 ? -38.351 -0.944 49.724 1.00 47.19 87 THR A C 1
ATOM 594 O O . THR A 1 87 ? -39.153 -0.148 50.216 1.00 47.19 87 THR A O 1
ATOM 597 N N . PRO A 1 88 ? -38.684 -1.689 48.647 1.00 50.56 88 PRO A N 1
ATOM 598 C CA . PRO A 1 88 ? -39.629 -2.790 48.885 1.00 50.56 88 PRO A CA 1
ATOM 599 C C . PRO A 1 88 ? -39.392 -4.093 48.087 1.00 50.56 88 PRO A C 1
ATOM 601 O O . PRO A 1 88 ? -39.162 -4.101 46.884 1.00 50.56 88 PRO A O 1
ATOM 604 N N . THR A 1 89 ? -39.555 -5.196 48.823 1.00 37.81 89 THR A N 1
ATOM 605 C CA . THR A 1 89 ? -40.227 -6.465 48.468 1.00 37.81 89 THR A CA 1
ATOM 606 C C . THR A 1 89 ? -39.914 -7.174 47.139 1.00 37.81 89 THR A C 1
ATOM 608 O O . THR A 1 89 ? -40.328 -6.780 46.054 1.00 37.81 89 THR A O 1
ATOM 611 N N . ALA A 1 90 ? -39.309 -8.359 47.266 1.00 41.69 90 ALA A N 1
ATOM 612 C CA . ALA A 1 90 ? -39.085 -9.312 46.181 1.00 41.69 90 ALA A CA 1
ATOM 613 C C . ALA A 1 90 ? -40.359 -10.060 45.735 1.00 41.69 90 ALA A C 1
ATOM 615 O O . ALA A 1 90 ? -41.277 -10.277 46.521 1.00 41.69 90 ALA A O 1
ATOM 616 N N . THR A 1 91 ? -40.330 -10.620 44.521 1.00 38.81 91 THR A N 1
ATOM 617 C CA . THR A 1 91 ? -41.085 -11.840 44.183 1.00 38.81 91 THR A CA 1
ATOM 618 C C . THR A 1 91 ? -40.120 -12.870 43.600 1.00 38.81 91 THR A C 1
ATOM 620 O O . THR A 1 91 ? -39.391 -12.583 42.654 1.00 38.81 91 THR A O 1
ATOM 623 N N . LYS A 1 92 ? -40.079 -14.069 44.193 1.00 45.59 92 LYS A N 1
ATOM 624 C CA . LYS A 1 92 ? -39.226 -15.179 43.747 1.00 45.59 92 LYS A CA 1
ATOM 625 C C . LYS A 1 92 ? -39.979 -16.092 42.782 1.00 45.59 92 LYS A C 1
ATOM 627 O O . LYS A 1 92 ? -41.028 -16.624 43.129 1.00 45.59 92 LYS A O 1
ATOM 632 N N . SER A 1 93 ? -39.357 -16.382 41.648 1.00 41.41 93 SER A N 1
ATOM 633 C CA . SER A 1 93 ? -39.406 -17.662 40.924 1.00 41.41 93 SER A CA 1
ATOM 634 C C . SER A 1 93 ? -38.224 -17.641 39.949 1.00 41.41 93 SER A C 1
ATOM 636 O O . SER A 1 93 ? -38.009 -16.634 39.292 1.00 41.41 93 SER A O 1
ATOM 638 N N . GLY A 1 94 ? -37.364 -18.647 39.831 1.00 36.84 94 GLY A N 1
ATOM 639 C CA . GLY A 1 94 ? -37.392 -19.994 40.394 1.00 36.84 94 GLY A CA 1
ATOM 640 C C . GLY A 1 94 ? -36.796 -20.935 39.349 1.00 36.84 94 GLY A C 1
ATOM 641 O O . GLY A 1 94 ? -37.514 -21.371 38.461 1.00 36.84 94 GLY A O 1
ATOM 642 N N . GLY A 1 95 ? -35.482 -21.187 39.393 1.00 35.56 95 GLY A N 1
ATOM 643 C CA . GLY A 1 95 ? -34.805 -21.893 38.294 1.00 35.56 95 GLY A CA 1
ATOM 644 C C . GLY A 1 95 ? -33.279 -21.930 38.387 1.00 35.56 95 GLY A C 1
ATOM 645 O O . GLY A 1 95 ? -32.590 -21.456 37.490 1.00 35.56 95 GLY A O 1
ATOM 646 N N . SER A 1 96 ? -32.728 -22.489 39.465 1.00 43.12 96 SER A N 1
ATOM 647 C CA . SER A 1 96 ? -31.281 -22.720 39.565 1.00 43.12 96 SER A CA 1
ATOM 648 C C . SER A 1 96 ? -30.872 -24.017 38.864 1.00 43.12 96 SER A C 1
ATOM 650 O O . SER A 1 96 ? -31.266 -25.083 39.335 1.00 43.12 96 SER A O 1
ATOM 652 N N . LYS A 1 97 ? -30.021 -23.925 37.827 1.00 39.75 97 LYS A N 1
ATOM 653 C CA . LYS A 1 97 ? -28.773 -24.713 37.625 1.00 39.75 97 LYS A CA 1
ATOM 654 C C . LYS A 1 97 ? -28.303 -24.692 36.161 1.00 39.75 97 LYS A C 1
ATOM 656 O O . LYS A 1 97 ? -28.795 -25.460 35.346 1.00 39.75 97 LYS A O 1
ATOM 661 N N . SER A 1 98 ? -27.272 -23.897 35.875 1.00 45.28 98 SER A N 1
ATOM 662 C CA . SER A 1 98 ? -25.960 -24.368 35.382 1.00 45.28 98 SER A CA 1
ATOM 663 C C . SER A 1 98 ? -25.150 -23.165 34.872 1.00 45.28 98 SER A C 1
ATOM 665 O O . SER A 1 98 ? -25.677 -22.408 34.055 1.00 45.28 98 SER A O 1
ATOM 667 N N . PRO A 1 99 ? -23.892 -22.954 35.302 1.00 47.44 99 PRO A N 1
ATOM 668 C CA . PRO A 1 99 ? -23.019 -21.961 34.689 1.00 47.44 99 PRO A CA 1
ATOM 669 C C . PRO A 1 99 ? -22.505 -22.522 33.358 1.00 47.44 99 PRO A C 1
ATOM 671 O O . PRO A 1 99 ? -21.415 -23.088 33.286 1.00 47.44 99 PRO A O 1
ATOM 674 N N . SER A 1 100 ? -23.317 -22.416 32.304 1.00 44.72 100 SER A N 1
ATOM 675 C CA . SER A 1 100 ? -22.871 -22.806 30.967 1.00 44.72 100 SER A CA 1
ATOM 676 C C . SER A 1 100 ? -21.688 -21.926 30.566 1.00 44.72 100 SER A C 1
ATOM 678 O O . SER A 1 100 ? -21.744 -20.705 30.726 1.00 44.72 100 SER A O 1
ATOM 680 N N . ALA A 1 101 ? -20.608 -22.568 30.115 1.00 43.25 101 ALA A N 1
ATOM 681 C CA . ALA A 1 101 ? -19.313 -21.934 29.904 1.00 43.25 101 ALA A CA 1
ATOM 682 C C . ALA A 1 101 ? -19.423 -20.677 29.033 1.00 43.25 101 ALA A C 1
ATOM 684 O O . ALA A 1 101 ? -20.233 -20.626 28.105 1.00 43.25 101 ALA A O 1
ATOM 685 N N . GLY A 1 102 ? -18.597 -19.674 29.349 1.00 43.94 102 GLY A N 1
ATOM 686 C CA . GLY A 1 102 ? -18.642 -18.369 28.704 1.00 43.94 102 GLY A CA 1
ATOM 687 C C . GLY A 1 102 ? -18.621 -18.495 27.186 1.00 43.94 102 GLY A C 1
ATOM 688 O O . GLY A 1 102 ? -17.610 -18.893 26.608 1.00 43.94 102 GLY A O 1
ATOM 689 N N . ALA A 1 103 ? -19.730 -18.113 26.551 1.00 43.88 103 ALA A N 1
ATOM 690 C CA . ALA A 1 103 ? -19.751 -17.859 25.126 1.00 43.88 103 ALA A CA 1
ATOM 691 C C . ALA A 1 103 ? -18.720 -16.760 24.857 1.00 43.88 103 ALA A C 1
ATOM 693 O O . ALA A 1 103 ? -18.930 -15.596 25.204 1.00 43.88 103 ALA A O 1
ATOM 694 N N . THR A 1 104 ? -17.580 -17.145 24.281 1.00 47.97 104 THR A N 1
ATOM 695 C CA . THR A 1 104 ? -16.625 -16.193 23.729 1.00 47.97 104 THR A CA 1
ATOM 696 C C . THR A 1 104 ? -17.354 -15.457 22.617 1.00 47.97 104 THR A C 1
ATOM 698 O O . THR A 1 104 ? -17.468 -15.965 21.503 1.00 47.97 104 THR A O 1
ATOM 701 N N . VAL A 1 105 ? -17.887 -14.274 22.937 1.00 49.56 105 VAL A N 1
ATOM 702 C CA . VAL A 1 105 ? -18.299 -13.301 21.927 1.00 49.56 105 VAL A CA 1
ATOM 703 C C . VAL A 1 105 ? -17.107 -13.178 20.982 1.00 49.56 105 VAL A C 1
ATOM 705 O O . VAL A 1 105 ? -16.008 -12.895 21.476 1.00 49.56 105 VAL A O 1
ATOM 708 N N . PRO A 1 106 ? -17.264 -13.440 19.670 1.00 49.50 106 PRO A N 1
ATOM 709 C CA . PRO A 1 106 ? -16.174 -13.244 18.734 1.00 49.50 106 PRO A CA 1
ATOM 710 C C . PRO A 1 106 ? -15.679 -11.814 18.915 1.00 49.50 106 PRO A C 1
ATOM 712 O O . PRO A 1 106 ? -16.473 -10.877 18.792 1.00 49.50 106 PRO A O 1
ATOM 715 N N . ARG A 1 107 ? -14.398 -11.636 19.260 1.00 58.75 107 ARG A N 1
ATOM 716 C CA . ARG A 1 107 ? -13.797 -10.305 19.207 1.00 58.75 107 ARG A CA 1
ATOM 717 C C . ARG A 1 107 ? -13.829 -9.915 17.738 1.00 58.75 107 ARG A C 1
ATOM 719 O O . ARG A 1 107 ? -13.097 -10.474 16.931 1.00 58.75 107 ARG A O 1
ATOM 726 N N . GLY A 1 108 ? -14.782 -9.061 17.379 1.00 67.50 108 GLY A N 1
ATOM 727 C CA . GLY A 1 108 ? -14.809 -8.467 16.054 1.00 67.50 108 GLY A CA 1
ATOM 728 C C . GLY A 1 108 ? -13.576 -7.587 15.902 1.00 67.50 108 GLY A C 1
ATOM 729 O O . GLY A 1 108 ? -13.155 -6.972 16.878 1.00 67.50 108 GLY A O 1
ATOM 730 N N . ASN A 1 109 ? -13.020 -7.525 14.694 1.00 80.81 109 ASN A N 1
ATOM 731 C CA . ASN A 1 109 ? -11.815 -6.748 14.415 1.00 80.81 109 ASN A CA 1
ATOM 732 C C . ASN A 1 109 ? -11.990 -5.290 14.894 1.00 80.81 109 ASN A C 1
ATOM 734 O O . ASN A 1 109 ? -12.843 -4.554 14.378 1.00 80.81 109 ASN A O 1
ATOM 738 N N . VAL A 1 110 ? -11.188 -4.875 15.877 1.00 93.25 110 VAL A N 1
ATOM 739 C CA . VAL A 1 110 ? -11.190 -3.514 16.428 1.00 93.25 110 VAL A CA 1
ATOM 740 C C . VAL A 1 110 ? -10.055 -2.745 15.772 1.00 93.25 110 VAL A C 1
ATOM 742 O O . VAL A 1 110 ? -8.892 -2.926 16.114 1.00 93.25 110 VAL A O 1
ATOM 745 N N . TYR A 1 111 ? -10.383 -1.884 14.814 1.00 97.19 111 TYR A N 1
ATOM 746 C CA . TYR A 1 111 ? -9.378 -1.146 14.056 1.00 97.19 111 TYR A CA 1
ATOM 747 C C . TYR A 1 111 ? -9.056 0.208 14.688 1.00 97.19 111 TYR A C 1
ATOM 749 O O . TYR A 1 111 ? -9.912 1.091 14.740 1.00 97.19 111 TYR A O 1
ATOM 757 N N . THR A 1 112 ? -7.799 0.384 15.097 1.00 97.94 112 THR A N 1
ATOM 758 C CA . THR A 1 112 ? -7.262 1.653 15.607 1.00 97.94 112 THR A CA 1
ATOM 759 C C . THR A 1 112 ? -6.368 2.286 14.552 1.00 97.94 112 THR A C 1
ATOM 761 O O . THR A 1 112 ? -5.478 1.635 14.005 1.00 97.94 112 THR A O 1
ATOM 764 N N . VAL A 1 113 ? -6.598 3.565 14.267 1.00 98.06 113 VAL A N 1
ATOM 765 C CA . VAL A 1 113 ? -5.809 4.336 13.301 1.00 98.06 113 VAL A CA 1
ATOM 766 C C . VAL A 1 113 ? -4.361 4.513 13.771 1.00 98.06 113 VAL A C 1
ATOM 768 O O . VAL A 1 113 ? -4.106 4.770 14.946 1.00 98.06 113 VAL A O 1
ATOM 771 N N . VAL A 1 114 ? -3.412 4.366 12.845 1.00 98.56 114 VAL A N 1
ATOM 772 C CA . VAL A 1 114 ? -1.972 4.572 13.076 1.00 98.56 114 VAL A CA 1
ATOM 773 C C . VAL A 1 114 ? -1.467 5.774 12.280 1.00 98.56 114 VAL A C 1
ATOM 775 O O . VAL A 1 114 ? -0.765 6.617 12.833 1.00 98.56 114 VAL A O 1
ATOM 778 N N . TYR A 1 115 ? -1.851 5.881 11.006 1.00 98.56 115 TYR A N 1
ATOM 779 C CA . TYR A 1 115 ? -1.632 7.065 10.172 1.00 98.56 115 TYR A CA 1
ATOM 780 C C . TYR A 1 115 ? -2.715 7.169 9.088 1.00 98.56 115 TYR A C 1
ATOM 782 O O . TYR A 1 115 ? -3.295 6.160 8.686 1.00 98.56 115 TYR A O 1
ATOM 790 N N . GLU A 1 116 ? -2.978 8.380 8.594 1.00 98.00 116 GLU A N 1
ATOM 791 C CA . GLU A 1 116 ? -3.955 8.651 7.529 1.00 98.00 116 GLU A CA 1
ATOM 792 C C . GLU A 1 116 ? -3.440 9.706 6.553 1.00 98.00 116 GLU A C 1
ATOM 794 O O . GLU A 1 116 ? -2.577 10.516 6.893 1.00 98.00 116 GLU A O 1
ATOM 799 N N . ASN A 1 117 ? -3.999 9.696 5.341 1.00 97.31 117 ASN A N 1
ATOM 800 C CA . ASN A 1 117 ? -3.746 10.639 4.252 1.00 97.31 117 ASN A CA 1
ATOM 801 C C . ASN A 1 117 ? -2.249 10.819 3.947 1.00 97.31 117 ASN A C 1
ATOM 803 O O . ASN A 1 117 ? -1.802 11.890 3.537 1.00 97.31 117 ASN A O 1
ATOM 807 N N . THR A 1 118 ? -1.457 9.768 4.172 1.00 98.62 118 THR A N 1
ATOM 808 C CA . THR A 1 118 ? -0.002 9.813 4.041 1.00 98.62 118 THR A CA 1
ATOM 809 C C . THR A 1 118 ? 0.361 9.620 2.575 1.00 98.62 118 THR A C 1
ATOM 811 O O . THR A 1 118 ? 0.337 8.503 2.060 1.00 98.62 118 THR A O 1
ATOM 814 N N . GLU A 1 119 ? 0.640 10.723 1.877 1.00 98.75 119 GLU A N 1
ATOM 815 C CA . GLU A 1 119 ? 1.087 10.675 0.485 1.00 98.75 119 GLU A CA 1
ATOM 816 C C . GLU A 1 119 ? 2.537 10.197 0.390 1.00 98.75 119 GLU A C 1
ATOM 818 O O . GLU A 1 119 ? 3.448 10.797 0.960 1.00 98.75 119 GLU A O 1
ATOM 823 N N . LEU A 1 120 ? 2.749 9.130 -0.374 1.00 98.69 120 LEU A N 1
ATOM 824 C CA . LEU A 1 120 ? 4.035 8.480 -0.573 1.00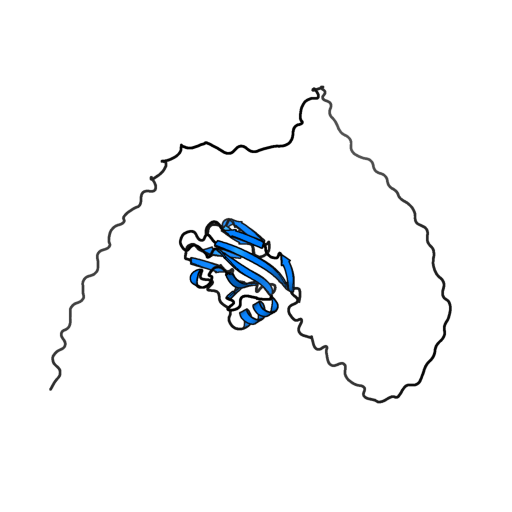 98.69 120 LEU A CA 1
ATOM 825 C C . LEU A 1 120 ? 4.315 8.336 -2.071 1.00 98.69 120 LEU A C 1
ATOM 827 O O . LEU A 1 120 ? 3.428 7.987 -2.851 1.00 98.69 120 LEU A O 1
ATOM 831 N N . PHE A 1 121 ? 5.562 8.583 -2.472 1.00 98.69 121 PHE A N 1
ATOM 832 C CA . PHE A 1 121 ? 6.000 8.517 -3.866 1.00 98.69 121 PHE A CA 1
ATOM 833 C C . PHE A 1 121 ? 7.255 7.657 -4.006 1.00 98.69 121 PHE A C 1
ATOM 835 O O . PHE A 1 121 ? 8.330 8.045 -3.546 1.00 98.69 121 PHE A O 1
ATOM 842 N N . ALA A 1 122 ? 7.121 6.503 -4.656 1.00 98.50 122 ALA A N 1
ATOM 843 C CA . ALA A 1 122 ? 8.263 5.733 -5.124 1.00 98.50 122 ALA A CA 1
ATOM 844 C C . ALA A 1 122 ? 8.663 6.279 -6.500 1.00 98.50 122 ALA A C 1
ATOM 846 O O . ALA A 1 122 ? 7.866 6.260 -7.436 1.00 98.50 122 ALA A O 1
ATOM 847 N N . THR A 1 123 ? 9.890 6.784 -6.627 1.00 98.00 123 THR A N 1
ATOM 848 C CA . THR A 1 123 ? 10.412 7.367 -7.878 1.00 98.00 123 THR A CA 1
ATOM 849 C C . THR A 1 123 ? 10.813 6.309 -8.911 1.00 98.00 123 THR A C 1
ATOM 851 O O . THR A 1 123 ? 10.985 6.627 -10.088 1.00 98.00 123 THR A O 1
ATOM 854 N N . SER A 1 124 ? 10.965 5.056 -8.481 1.00 98.31 124 SER A N 1
ATOM 855 C CA . SER A 1 124 ? 11.319 3.888 -9.289 1.00 98.31 124 SER A CA 1
ATOM 856 C C . SER A 1 124 ? 11.062 2.596 -8.500 1.00 98.31 124 SER A C 1
ATOM 858 O O . SER A 1 124 ? 10.806 2.635 -7.298 1.00 98.31 124 SER A O 1
ATOM 860 N N . SER A 1 125 ? 11.235 1.443 -9.151 1.00 97.56 125 SER A N 1
ATOM 861 C CA . SER A 1 125 ? 11.208 0.113 -8.528 1.00 97.56 125 SER A CA 1
ATOM 862 C C . SER A 1 125 ? 12.410 -0.214 -7.629 1.00 97.56 125 SER A C 1
ATOM 864 O O . SER A 1 125 ? 12.524 -1.349 -7.185 1.00 97.56 125 SER A O 1
ATOM 866 N N . SER A 1 126 ? 13.327 0.731 -7.383 1.00 98.12 126 SER A N 1
ATOM 867 C CA . SER A 1 126 ? 14.394 0.593 -6.369 1.00 98.12 126 SER A CA 1
ATOM 868 C C . SER A 1 126 ? 13.989 1.183 -5.011 1.00 98.12 126 SER A C 1
ATOM 870 O O . SER A 1 126 ? 14.829 1.441 -4.148 1.00 98.12 126 SER A O 1
ATOM 872 N N . TYR A 1 127 ? 12.698 1.458 -4.841 1.00 98.56 127 TYR A N 1
ATOM 873 C CA . TYR A 1 127 ? 12.083 1.946 -3.618 1.00 98.56 127 TYR A CA 1
ATOM 874 C C . TYR A 1 127 ? 10.855 1.100 -3.303 1.00 98.56 127 TYR A C 1
ATOM 876 O O . TYR A 1 127 ? 10.134 0.695 -4.210 1.00 98.56 127 TYR A O 1
ATOM 884 N N . THR A 1 128 ? 10.596 0.887 -2.018 1.00 98.31 128 THR A N 1
ATOM 885 C CA . THR A 1 128 ? 9.436 0.159 -1.497 1.00 98.31 128 THR A CA 1
ATOM 886 C C . THR A 1 128 ? 8.667 1.022 -0.500 1.00 98.31 128 THR A C 1
ATOM 888 O O . THR A 1 128 ? 9.223 1.946 0.107 1.00 98.31 128 THR A O 1
ATOM 891 N N . PHE A 1 129 ? 7.376 0.739 -0.339 1.00 98.69 129 PHE A N 1
ATOM 892 C CA . PHE A 1 129 ? 6.542 1.370 0.677 1.00 98.69 129 PHE A CA 1
ATOM 893 C C . PHE A 1 129 ? 6.596 0.535 1.965 1.00 98.69 129 PHE A C 1
ATOM 895 O O . PHE A 1 129 ? 6.069 -0.575 2.006 1.00 98.69 129 PHE A O 1
ATOM 902 N N . ASP A 1 130 ? 7.187 1.082 3.032 1.00 98.25 130 ASP A N 1
ATOM 903 C CA . ASP A 1 130 ? 7.057 0.533 4.387 1.00 98.25 130 ASP A CA 1
ATOM 904 C C . ASP A 1 130 ? 5.633 0.816 4.881 1.00 98.25 130 ASP A C 1
ATOM 906 O O . ASP A 1 130 ? 5.289 1.941 5.271 1.00 98.25 130 ASP A O 1
ATOM 910 N N . LEU A 1 131 ? 4.802 -0.225 4.836 1.00 98.44 131 LEU A N 1
ATOM 911 C CA . LEU A 1 131 ? 3.385 -0.170 5.177 1.00 98.44 131 LEU A CA 1
ATOM 912 C C . LEU A 1 131 ? 3.159 -0.011 6.683 1.00 98.44 131 LEU A C 1
ATOM 914 O O . LEU A 1 131 ? 2.185 0.623 7.090 1.00 98.44 131 LEU A O 1
ATOM 918 N N . SER A 1 132 ? 4.060 -0.534 7.519 1.00 97.50 132 SER A N 1
ATOM 919 C CA . SER A 1 132 ? 3.943 -0.412 8.977 1.00 97.50 132 SER A CA 1
ATOM 920 C C . SER A 1 132 ? 4.231 1.008 9.448 1.00 97.50 132 SER A C 1
ATOM 922 O O . SER A 1 132 ? 3.581 1.502 10.370 1.00 97.50 132 SER A O 1
ATOM 924 N N . ALA A 1 133 ? 5.216 1.661 8.831 1.00 97.69 133 ALA A N 1
ATOM 925 C CA . ALA A 1 133 ? 5.744 2.935 9.296 1.00 97.69 133 ALA A CA 1
ATOM 926 C C . ALA A 1 133 ? 5.362 4.140 8.417 1.00 97.69 133 ALA A C 1
ATOM 928 O O . ALA A 1 133 ? 5.763 5.260 8.754 1.00 97.69 133 ALA A O 1
ATOM 929 N N . GLY A 1 134 ? 4.628 3.928 7.319 1.00 98.25 134 GLY A N 1
ATOM 930 C CA . GLY A 1 134 ? 4.095 4.980 6.449 1.00 98.25 134 GLY A CA 1
ATOM 931 C C . GLY A 1 134 ? 5.191 5.761 5.727 1.00 98.25 134 GLY A C 1
ATOM 932 O O . GLY A 1 134 ? 5.241 6.985 5.828 1.00 98.25 134 GLY A O 1
ATOM 933 N N . LYS A 1 135 ? 6.126 5.062 5.067 1.00 98.56 135 LYS A N 1
ATOM 934 C CA . LYS A 1 135 ? 7.307 5.678 4.426 1.00 98.56 135 LYS A CA 1
ATOM 935 C C . LYS A 1 135 ? 7.602 5.064 3.067 1.00 98.56 135 LYS A C 1
ATOM 937 O O . LYS A 1 135 ? 7.236 3.925 2.806 1.00 98.56 135 LYS A O 1
ATOM 942 N N . VAL A 1 136 ? 8.367 5.787 2.255 1.00 98.69 136 VAL A N 1
ATOM 943 C CA . VAL A 1 136 ? 9.127 5.197 1.147 1.00 98.69 136 VAL A CA 1
ATOM 944 C C . VAL A 1 136 ? 10.568 5.018 1.604 1.00 98.69 136 VAL A C 1
ATOM 946 O O . VAL A 1 136 ? 11.164 5.951 2.145 1.00 98.69 136 VAL A O 1
ATOM 949 N N . VAL A 1 137 ? 11.122 3.829 1.395 1.00 98.62 137 VAL A N 1
ATOM 950 C CA . VAL A 1 137 ? 12.514 3.479 1.713 1.00 98.62 137 VAL A CA 1
ATOM 951 C C . VAL A 1 137 ? 13.162 2.801 0.498 1.00 98.62 137 VAL A C 1
ATOM 953 O O . VAL A 1 137 ? 12.435 2.298 -0.359 1.00 98.62 137 VAL A O 1
ATOM 956 N N . PRO A 1 138 ? 14.500 2.784 0.364 1.00 98.44 138 PRO A N 1
ATOM 957 C CA . PRO A 1 138 ? 15.163 1.966 -0.652 1.00 98.44 138 PRO A CA 1
ATOM 958 C C . PRO A 1 138 ? 14.757 0.492 -0.527 1.00 98.44 138 PRO A C 1
ATOM 960 O O . PRO A 1 138 ? 14.611 -0.004 0.591 1.00 98.44 138 PRO A O 1
ATOM 963 N N . ASP A 1 139 ? 14.623 -0.207 -1.652 1.00 96.12 139 ASP A N 1
ATOM 964 C CA . ASP A 1 139 ? 14.282 -1.640 -1.724 1.00 96.12 139 ASP A CA 1
ATOM 965 C C . ASP A 1 139 ? 15.153 -2.519 -0.799 1.00 96.12 139 ASP A C 1
ATOM 967 O O . ASP A 1 139 ? 14.655 -3.334 -0.024 1.00 96.12 139 ASP A O 1
ATOM 971 N N . SER A 1 140 ? 16.455 -2.238 -0.778 1.00 96.56 140 SER A N 1
ATOM 972 C CA . SER A 1 140 ? 17.487 -2.845 0.070 1.00 96.56 140 SER A CA 1
ATOM 973 C C . SER A 1 140 ? 17.309 -2.658 1.587 1.00 96.56 140 SER A C 1
ATOM 975 O O . SER A 1 140 ? 18.115 -3.180 2.358 1.00 96.56 140 SER A O 1
ATOM 977 N N . THR A 1 141 ? 16.270 -1.946 2.034 1.00 97.25 141 THR A N 1
ATOM 978 C CA . THR A 1 141 ? 15.916 -1.802 3.458 1.00 97.25 141 THR A CA 1
ATOM 979 C C . THR A 1 141 ? 15.161 -3.022 3.993 1.00 97.25 141 THR A C 1
ATOM 981 O O . THR A 1 141 ? 15.270 -3.312 5.181 1.00 97.25 141 THR A O 1
ATOM 984 N N . TYR A 1 142 ? 14.410 -3.727 3.136 1.00 94.25 142 TYR A N 1
ATOM 985 C CA . TYR A 1 142 ? 13.579 -4.892 3.486 1.00 94.25 142 TYR A CA 1
ATOM 986 C C . TYR A 1 142 ? 12.699 -4.686 4.745 1.00 94.25 142 TYR A C 1
ATOM 988 O O . TYR A 1 142 ? 12.898 -5.369 5.757 1.00 94.25 142 TYR A O 1
ATOM 996 N N . PRO A 1 143 ? 11.738 -3.736 4.733 1.00 96.06 143 PRO A N 1
ATOM 997 C CA . PRO A 1 143 ? 10.821 -3.555 5.857 1.00 96.06 143 PRO A CA 1
ATOM 998 C C . PRO A 1 143 ? 9.994 -4.827 6.105 1.00 96.06 143 PRO A C 1
ATOM 1000 O O . PRO A 1 143 ? 9.690 -5.580 5.186 1.00 96.06 143 PRO A O 1
ATOM 1003 N N . SER A 1 144 ? 9.592 -5.062 7.357 1.00 94.56 144 SER A N 1
ATOM 1004 C CA . SER A 1 144 ? 8.856 -6.276 7.758 1.00 94.56 144 SER A CA 1
ATOM 1005 C C . SER A 1 144 ? 7.413 -6.351 7.245 1.00 94.56 144 SER A C 1
ATOM 1007 O O . SER A 1 144 ? 6.751 -7.376 7.432 1.00 94.56 144 SER A O 1
ATOM 1009 N N . TRP A 1 145 ? 6.920 -5.261 6.652 1.00 97.81 145 TRP A N 1
ATOM 1010 C CA . TRP A 1 145 ? 5.686 -5.230 5.884 1.00 97.81 145 TRP A CA 1
ATOM 1011 C C . TRP A 1 145 ? 5.796 -4.198 4.753 1.00 97.81 145 TRP A C 1
ATOM 1013 O O . TRP A 1 145 ? 5.876 -2.993 5.010 1.00 97.81 145 TRP A O 1
ATOM 1023 N N . ALA A 1 146 ? 5.818 -4.690 3.519 1.00 97.44 146 ALA A N 1
ATOM 1024 C CA . ALA A 1 146 ? 6.205 -3.985 2.309 1.00 97.44 146 ALA A CA 1
ATOM 1025 C C . ALA A 1 146 ? 5.123 -4.041 1.215 1.00 97.44 146 ALA A C 1
ATOM 1027 O O . ALA A 1 146 ? 4.297 -4.960 1.145 1.00 97.44 146 ALA A O 1
ATOM 1028 N N . LEU A 1 147 ? 5.182 -3.059 0.317 1.00 98.44 147 LEU A N 1
ATOM 1029 C CA . LEU A 1 147 ? 4.544 -3.080 -0.997 1.00 98.44 147 LEU A CA 1
ATOM 1030 C C . LEU A 1 147 ? 5.589 -2.614 -2.014 1.00 98.44 147 LEU A C 1
ATOM 1032 O O . LEU A 1 147 ? 5.965 -1.442 -2.008 1.00 98.44 147 LEU A O 1
ATOM 1036 N N . ASP A 1 148 ? 6.051 -3.507 -2.888 1.00 97.88 148 ASP A N 1
ATOM 1037 C CA . ASP A 1 148 ? 7.133 -3.191 -3.827 1.00 97.88 148 ASP A CA 1
ATOM 1038 C C . ASP A 1 148 ? 6.560 -2.859 -5.211 1.00 97.88 148 ASP A C 1
ATOM 1040 O O . ASP A 1 148 ? 5.968 -3.730 -5.856 1.00 97.88 148 ASP A O 1
ATOM 1044 N N . PRO A 1 149 ? 6.717 -1.633 -5.731 1.00 98.12 149 PRO A N 1
ATOM 1045 C CA . PRO A 1 149 ? 6.359 -1.334 -7.106 1.00 98.12 149 PRO A CA 1
ATOM 1046 C C . PRO A 1 149 ? 7.364 -1.970 -8.076 1.00 98.12 149 PRO A C 1
ATOM 1048 O O . PRO A 1 149 ? 8.558 -1.687 -8.040 1.00 98.12 149 PRO A O 1
ATOM 1051 N N . SER A 1 150 ? 6.884 -2.803 -8.996 1.00 96.75 150 SER A N 1
ATOM 1052 C CA . SER A 1 150 ? 7.715 -3.441 -10.018 1.00 96.75 150 SER A CA 1
ATOM 1053 C C . SER A 1 150 ? 7.719 -2.646 -11.322 1.00 96.75 150 SER A C 1
ATOM 1055 O O . SER A 1 150 ? 6.672 -2.238 -11.833 1.00 96.75 150 SER A O 1
ATOM 1057 N N . SER A 1 151 ? 8.893 -2.512 -11.942 1.00 96.38 151 SER A N 1
ATOM 1058 C CA . SER A 1 151 ? 9.022 -1.993 -13.310 1.00 96.38 151 SER A CA 1
ATOM 1059 C C . SER A 1 151 ? 8.328 -2.880 -14.354 1.00 96.38 151 SER A C 1
ATOM 1061 O O . SER A 1 151 ? 8.029 -2.402 -15.444 1.00 96.38 151 SER A O 1
ATOM 1063 N N . ALA A 1 152 ? 7.972 -4.124 -14.008 1.00 96.44 152 ALA A N 1
ATOM 1064 C CA . ALA A 1 152 ? 7.140 -5.007 -14.828 1.00 96.44 152 ALA A CA 1
ATOM 1065 C C . ALA A 1 152 ? 5.625 -4.687 -14.774 1.00 96.44 152 ALA A C 1
ATOM 1067 O O . ALA A 1 152 ? 4.826 -5.410 -15.367 1.00 96.44 152 ALA A O 1
ATOM 1068 N N . GLY A 1 153 ? 5.210 -3.602 -14.107 1.00 97.50 153 GLY A N 1
ATOM 1069 C CA . GLY A 1 153 ? 3.850 -3.062 -14.220 1.00 97.50 153 GLY A CA 1
ATOM 1070 C C . GLY A 1 153 ? 2.842 -3.556 -13.178 1.00 97.50 153 GLY A C 1
ATOM 1071 O O . GLY A 1 153 ? 1.641 -3.569 -13.452 1.00 97.50 153 GLY A O 1
ATOM 1072 N N . TYR A 1 154 ? 3.307 -3.979 -12.004 1.00 97.94 154 TYR A N 1
ATOM 1073 C CA . TYR A 1 154 ? 2.476 -4.458 -10.896 1.00 97.94 154 TYR A CA 1
ATOM 1074 C C . TYR A 1 154 ? 3.134 -4.155 -9.544 1.00 97.94 154 TYR A C 1
ATOM 1076 O O . TYR A 1 154 ? 4.330 -3.878 -9.488 1.00 97.94 154 TYR A O 1
ATOM 1084 N N . PHE A 1 155 ? 2.380 -4.239 -8.450 1.00 98.38 155 PHE A N 1
ATOM 1085 C CA . PHE A 1 155 ? 2.947 -4.273 -7.103 1.00 98.38 155 PHE A CA 1
ATOM 1086 C C . PHE A 1 155 ? 3.172 -5.710 -6.631 1.00 98.38 155 PHE A C 1
ATOM 1088 O O . PHE A 1 155 ? 2.258 -6.533 -6.700 1.00 98.38 155 PHE A O 1
ATOM 1095 N N . SER A 1 156 ? 4.361 -5.998 -6.108 1.00 96.88 156 SER A N 1
ATOM 1096 C CA . SER A 1 156 ? 4.608 -7.193 -5.306 1.00 96.88 156 SER A CA 1
ATOM 1097 C C . SER A 1 156 ? 4.121 -6.961 -3.877 1.00 96.88 156 SER A C 1
ATOM 1099 O O . SER A 1 156 ? 4.280 -5.876 -3.315 1.00 96.88 156 SER A O 1
ATOM 1101 N N . LEU A 1 157 ? 3.529 -7.997 -3.294 1.00 95.56 157 LEU A N 1
ATOM 1102 C CA . LEU A 1 157 ? 3.111 -8.046 -1.898 1.00 95.56 157 LEU A CA 1
ATOM 1103 C C . LEU A 1 157 ? 3.994 -9.038 -1.153 1.00 95.56 157 LEU A C 1
ATOM 1105 O O . LEU A 1 157 ? 4.301 -10.107 -1.688 1.00 95.56 157 LEU A O 1
ATOM 1109 N N . ASP A 1 158 ? 4.281 -8.758 0.116 1.00 90.94 158 ASP A N 1
ATOM 1110 C CA . ASP A 1 158 ? 4.835 -9.774 1.008 1.00 90.94 158 ASP A CA 1
ATOM 1111 C C . ASP A 1 158 ? 4.012 -11.068 0.993 1.00 90.94 158 ASP A C 1
ATOM 1113 O O . ASP A 1 158 ? 2.776 -11.067 0.905 1.00 90.94 158 ASP A O 1
ATOM 1117 N N . GLY A 1 159 ? 4.691 -12.202 1.184 1.00 88.50 159 GLY A N 1
ATOM 1118 C CA . GLY A 1 159 ? 4.041 -13.515 1.266 1.00 88.50 159 GLY A CA 1
ATOM 1119 C C . GLY A 1 159 ? 2.906 -13.558 2.302 1.00 88.50 159 GLY A C 1
ATOM 1120 O O . GLY A 1 159 ? 1.856 -14.154 2.043 1.00 88.50 159 GLY A O 1
ATOM 1121 N N . ASN A 1 160 ? 3.081 -12.830 3.411 1.00 92.56 160 ASN A N 1
ATOM 1122 C CA . ASN A 1 160 ? 2.137 -12.711 4.525 1.00 92.56 160 ASN A CA 1
ATOM 1123 C C . ASN A 1 160 ? 1.075 -11.605 4.346 1.00 92.56 160 ASN A C 1
ATOM 1125 O O . ASN A 1 160 ? 0.382 -11.284 5.307 1.00 92.56 160 ASN A O 1
ATOM 1129 N N . SER A 1 161 ? 0.918 -11.030 3.152 1.00 97.06 161 SER A N 1
ATOM 1130 C CA . SER A 1 161 ? -0.085 -9.993 2.864 1.00 97.06 161 SER A CA 1
ATOM 1131 C C . SER A 1 161 ? -1.166 -10.488 1.909 1.00 97.06 161 SER A C 1
ATOM 1133 O O . SER A 1 161 ? -0.842 -11.053 0.871 1.00 97.06 161 SER A O 1
ATOM 1135 N N . ASP A 1 162 ? -2.437 -10.232 2.196 1.00 96.94 162 ASP A N 1
ATOM 1136 C CA . ASP A 1 162 ? -3.521 -10.349 1.206 1.00 96.94 162 ASP A CA 1
ATOM 1137 C C . ASP A 1 162 ? -3.931 -8.971 0.705 1.00 96.94 162 ASP A C 1
ATOM 1139 O O . ASP A 1 162 ? -3.772 -7.998 1.438 1.00 96.94 162 ASP A O 1
ATOM 1143 N N . ALA A 1 163 ? -4.508 -8.878 -0.493 1.00 98.44 163 ALA A N 1
ATOM 1144 C CA . ALA A 1 163 ? -5.081 -7.632 -0.982 1.00 98.44 163 ALA A CA 1
ATOM 1145 C C . ALA A 1 163 ? -6.468 -7.810 -1.607 1.00 98.44 163 ALA A C 1
ATOM 1147 O O . ALA A 1 163 ? -6.891 -8.918 -1.930 1.00 98.44 163 ALA A O 1
ATOM 1148 N N . TYR A 1 164 ? -7.168 -6.692 -1.783 1.00 98.50 164 TYR A N 1
ATOM 1149 C CA . TYR A 1 164 ? -8.424 -6.582 -2.525 1.00 98.50 164 TYR A CA 1
ATOM 1150 C C . TYR A 1 164 ? -8.447 -5.250 -3.284 1.00 98.50 164 TYR A C 1
ATOM 1152 O O . TYR A 1 164 ? -8.093 -4.210 -2.722 1.00 98.50 164 TYR A O 1
ATOM 1160 N N . ILE A 1 165 ? -8.864 -5.267 -4.553 1.00 98.25 165 ILE A N 1
ATOM 1161 C CA . ILE A 1 165 ? -9.039 -4.054 -5.365 1.00 98.25 165 ILE A CA 1
ATOM 1162 C C . ILE A 1 165 ? -10.502 -3.620 -5.265 1.00 98.25 165 ILE A C 1
ATOM 1164 O O . ILE A 1 165 ? -11.407 -4.337 -5.687 1.00 98.25 165 ILE A O 1
ATOM 1168 N N . SER A 1 166 ? -10.741 -2.430 -4.715 1.00 96.69 166 SER A N 1
ATOM 1169 C CA . SER A 1 166 ? -12.094 -1.926 -4.502 1.00 96.69 166 SER A CA 1
ATOM 1170 C C . SER A 1 166 ? -12.736 -1.479 -5.808 1.00 96.69 166 SER A C 1
ATOM 1172 O O . SER A 1 166 ? -12.169 -0.686 -6.566 1.00 96.69 166 SER A O 1
ATOM 1174 N N . ARG A 1 167 ? -13.976 -1.916 -6.035 1.00 91.44 167 ARG A N 1
ATOM 1175 C CA . ARG A 1 167 ? -14.841 -1.366 -7.088 1.00 91.44 167 ARG A CA 1
ATOM 1176 C C . ARG A 1 167 ? -15.413 -0.002 -6.678 1.00 91.44 167 ARG A C 1
ATOM 1178 O O . ARG A 1 167 ? -15.618 0.840 -7.549 1.00 91.44 167 ARG A O 1
ATOM 1185 N N . ASP A 1 168 ? -15.559 0.220 -5.372 1.00 90.62 168 ASP A N 1
ATOM 1186 C CA . ASP A 1 168 ? -16.117 1.418 -4.746 1.00 90.62 168 ASP A CA 1
ATOM 1187 C C . ASP A 1 168 ? -15.061 2.498 -4.458 1.00 90.62 168 ASP A C 1
ATOM 1189 O O . ASP A 1 168 ? -13.883 2.206 -4.224 1.00 90.62 168 ASP A O 1
ATOM 1193 N N . ASN A 1 169 ? -15.512 3.755 -4.413 1.00 88.75 169 ASN A N 1
ATOM 1194 C CA . ASN A 1 169 ? -14.682 4.942 -4.151 1.00 88.75 169 ASN A CA 1
ATOM 1195 C C . ASN A 1 169 ? -14.469 5.239 -2.653 1.00 88.75 169 ASN A C 1
ATOM 1197 O O . ASN A 1 169 ? -13.815 6.223 -2.305 1.00 88.75 169 ASN A O 1
ATOM 1201 N N . THR A 1 170 ? -15.029 4.416 -1.767 1.00 91.69 170 THR A N 1
ATOM 1202 C CA . THR A 1 170 ? -14.835 4.467 -0.315 1.00 91.69 170 THR A CA 1
ATOM 1203 C C . THR A 1 170 ? -14.589 3.056 0.206 1.00 91.69 170 THR A C 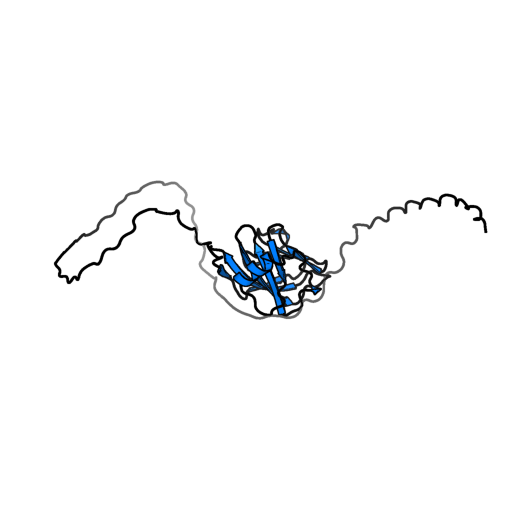1
ATOM 1205 O O . THR A 1 170 ? -15.117 2.086 -0.332 1.00 91.69 170 THR A O 1
ATOM 1208 N N . LEU A 1 171 ? -13.767 2.931 1.246 1.00 95.00 171 LEU A N 1
ATOM 1209 C CA . LEU A 1 171 ? -13.463 1.651 1.874 1.00 95.00 171 LEU A CA 1
ATOM 1210 C C . LEU A 1 171 ? -13.127 1.888 3.351 1.00 95.00 171 LEU A C 1
ATOM 1212 O O . LEU A 1 171 ? -12.380 2.808 3.676 1.00 95.00 171 LEU A O 1
ATOM 1216 N N . THR A 1 172 ? -13.680 1.069 4.242 1.00 96.31 172 THR A N 1
ATOM 1217 C CA . THR A 1 172 ? -13.337 1.034 5.676 1.00 96.31 172 THR A CA 1
ATOM 1218 C C . THR A 1 172 ? -12.491 -0.201 5.999 1.00 96.31 172 THR A C 1
ATOM 1220 O O . THR A 1 172 ? -12.605 -1.201 5.281 1.00 96.31 172 THR A O 1
ATOM 1223 N N . PRO A 1 173 ? -11.705 -0.212 7.091 1.00 97.62 173 PRO A N 1
ATOM 1224 C CA . PRO A 1 173 ? -10.898 -1.375 7.479 1.00 97.62 173 PRO A CA 1
ATOM 1225 C C . PRO A 1 173 ? -11.713 -2.666 7.637 1.00 97.62 173 PRO A C 1
ATOM 1227 O O . PRO A 1 173 ? -11.310 -3.727 7.163 1.00 97.62 173 PRO A O 1
ATOM 1230 N N . GLN A 1 174 ? -12.913 -2.564 8.218 1.00 96.44 174 GLN A N 1
ATOM 1231 C CA . GLN A 1 174 ? -13.853 -3.675 8.368 1.00 96.44 174 GLN A CA 1
ATOM 1232 C C . GLN A 1 174 ? -14.337 -4.194 7.007 1.00 96.44 174 GLN A C 1
ATOM 1234 O O . GLN A 1 174 ? -14.326 -5.403 6.775 1.00 96.44 174 GLN A O 1
ATOM 1239 N N . SER A 1 175 ? -14.723 -3.295 6.091 1.00 96.56 175 SER A N 1
ATOM 1240 C CA . SER A 1 175 ? -15.159 -3.682 4.741 1.00 96.56 175 SER A CA 1
ATOM 1241 C C . SER A 1 175 ? -14.022 -4.281 3.908 1.00 96.56 175 SER A C 1
ATOM 1243 O O . SER A 1 175 ? -14.248 -5.261 3.208 1.00 96.56 175 SER A O 1
ATOM 1245 N N . CYS A 1 176 ? -12.798 -3.761 4.046 1.00 97.25 176 CYS A N 1
ATOM 1246 C CA . CYS A 1 176 ? -11.603 -4.308 3.416 1.00 97.25 176 CYS A CA 1
ATOM 1247 C C . CYS A 1 176 ? -11.332 -5.742 3.883 1.00 97.25 176 CYS A C 1
ATOM 1249 O O . CYS A 1 176 ? -11.212 -6.638 3.054 1.00 97.25 176 CYS A O 1
ATOM 1251 N N . SER A 1 177 ? -11.279 -5.974 5.201 1.00 96.94 177 SER A N 1
ATOM 1252 C CA . SER A 1 177 ? -11.000 -7.304 5.755 1.00 96.94 177 SER A CA 1
ATOM 1253 C C . SER A 1 177 ? -12.046 -8.324 5.281 1.00 96.94 177 SER A C 1
ATOM 1255 O O . SER A 1 177 ? -11.691 -9.372 4.749 1.00 96.94 177 SER A O 1
ATOM 1257 N N . ALA A 1 178 ? -13.332 -7.951 5.325 1.00 96.50 178 ALA A N 1
ATOM 1258 C CA . ALA A 1 178 ? -14.428 -8.786 4.835 1.00 96.50 178 ALA A CA 1
ATOM 1259 C C . ALA A 1 178 ? -14.446 -8.987 3.305 1.00 96.50 178 ALA A C 1
ATOM 1261 O O . ALA A 1 178 ? -14.999 -9.981 2.836 1.00 96.50 178 ALA A O 1
ATOM 1262 N N . ALA A 1 179 ? -13.891 -8.060 2.517 1.00 97.25 179 ALA A N 1
ATOM 1263 C CA . ALA A 1 179 ? -13.739 -8.218 1.071 1.00 97.25 179 ALA A CA 1
ATOM 1264 C C . ALA A 1 179 ? -12.568 -9.152 0.732 1.00 97.25 179 ALA A C 1
ATOM 1266 O O . ALA A 1 179 ? -12.730 -10.059 -0.081 1.00 97.25 179 ALA A O 1
ATOM 1267 N N . ILE A 1 180 ? -11.437 -9.004 1.429 1.00 97.31 180 ILE A N 1
ATOM 1268 C CA . ILE A 1 180 ? -10.285 -9.910 1.344 1.00 97.31 180 ILE A CA 1
ATOM 1269 C C . ILE A 1 180 ? -10.679 -11.349 1.710 1.00 97.31 180 ILE A C 1
ATOM 1271 O O . ILE A 1 180 ? -10.235 -12.281 1.050 1.00 97.31 180 ILE A O 1
ATOM 1275 N N . ASP A 1 181 ? -11.546 -11.555 2.704 1.00 96.75 181 ASP A N 1
ATOM 1276 C CA . ASP A 1 181 ? -12.028 -12.900 3.066 1.00 96.75 181 ASP A CA 1
ATOM 1277 C C . ASP A 1 181 ? -12.921 -13.556 1.993 1.00 96.75 181 ASP A C 1
ATOM 1279 O O . ASP A 1 181 ? -13.153 -14.764 2.042 1.00 96.75 181 ASP A O 1
ATOM 1283 N N . ARG A 1 182 ? -13.438 -12.781 1.028 1.00 97.31 182 ARG A N 1
ATOM 1284 C CA . ARG A 1 182 ? -14.328 -13.259 -0.048 1.00 97.31 182 ARG A CA 1
ATOM 1285 C C . ARG A 1 182 ? -13.619 -13.396 -1.392 1.00 97.31 182 ARG A C 1
ATOM 1287 O O . ARG A 1 182 ? -13.854 -14.368 -2.102 1.00 97.31 182 ARG A O 1
ATOM 1294 N N . GLU A 1 183 ? -12.802 -12.411 -1.751 1.00 96.44 183 GLU A N 1
ATOM 1295 C CA . GLU A 1 183 ? -12.144 -12.287 -3.057 1.00 96.44 183 GLU A CA 1
ATOM 1296 C C . GLU A 1 183 ? -10.703 -11.756 -2.867 1.00 96.44 183 GLU A C 1
ATOM 1298 O O . GLU A 1 183 ? -10.398 -10.622 -3.246 1.00 96.44 183 GLU A O 1
ATOM 1303 N N . PRO A 1 184 ? -9.800 -12.534 -2.234 1.00 96.38 184 PRO A N 1
ATOM 1304 C CA . PRO A 1 184 ? -8.413 -12.124 -2.061 1.00 96.38 184 PRO A CA 1
ATOM 1305 C C . PRO A 1 184 ? -7.675 -12.166 -3.402 1.00 96.38 184 PRO A C 1
ATOM 1307 O O . PRO A 1 184 ? -7.760 -13.144 -4.147 1.00 96.38 184 PRO A O 1
ATOM 1310 N N . THR A 1 185 ? -6.874 -11.139 -3.677 1.00 95.94 185 THR A N 1
ATOM 1311 C CA . THR A 1 185 ? -5.943 -11.102 -4.808 1.00 95.94 185 THR A CA 1
ATOM 1312 C C . THR A 1 185 ? -4.499 -10.925 -4.341 1.00 95.94 185 THR A C 1
ATOM 1314 O O . THR A 1 185 ? -4.214 -10.330 -3.299 1.00 95.94 185 THR A O 1
ATOM 1317 N N . LYS A 1 186 ? -3.576 -11.449 -5.151 1.00 92.62 186 LYS A N 1
ATOM 1318 C CA . LYS A 1 186 ? -2.141 -11.135 -5.123 1.00 92.62 186 LYS A CA 1
ATOM 1319 C C . LYS A 1 186 ? -1.711 -10.314 -6.351 1.00 92.62 186 LYS A C 1
ATOM 1321 O O . LYS A 1 186 ? -0.629 -9.738 -6.348 1.00 92.62 186 LYS A O 1
ATOM 1326 N N . ASP A 1 187 ? -2.572 -10.225 -7.366 1.00 92.50 187 ASP A N 1
ATOM 1327 C CA . ASP A 1 187 ? -2.339 -9.496 -8.609 1.00 92.50 187 ASP A CA 1
ATOM 1328 C C . ASP A 1 187 ? -2.780 -8.035 -8.440 1.00 92.50 187 ASP A C 1
ATOM 1330 O O . ASP A 1 187 ? -3.947 -7.697 -8.631 1.00 92.50 187 ASP A O 1
ATOM 1334 N N . LEU A 1 188 ? -1.833 -7.162 -8.095 1.00 97.50 188 LEU A N 1
ATOM 1335 C CA . LEU A 1 188 ? -2.020 -5.709 -8.045 1.00 97.50 188 LEU A CA 1
ATOM 1336 C C . LEU A 1 188 ? -1.366 -5.045 -9.268 1.00 97.50 188 LEU A C 1
ATOM 1338 O O . LEU A 1 188 ? -0.368 -4.332 -9.156 1.00 97.50 188 LEU A O 1
ATOM 1342 N N . LYS A 1 189 ? -1.893 -5.319 -10.466 1.00 98.12 189 LYS A N 1
ATOM 1343 C CA . LYS A 1 189 ? -1.375 -4.751 -11.724 1.00 98.12 189 LYS A CA 1
ATOM 1344 C C . LYS A 1 189 ? -1.690 -3.261 -11.801 1.00 98.12 189 LYS A C 1
ATOM 1346 O O . LYS A 1 189 ? -2.768 -2.827 -11.407 1.00 98.12 189 LYS A O 1
ATOM 1351 N N . PHE A 1 190 ? -0.776 -2.471 -12.359 1.00 98.06 190 PHE A N 1
ATOM 1352 C CA . PHE A 1 190 ? -0.975 -1.026 -12.481 1.00 98.06 190 PHE A CA 1
ATOM 1353 C C . PHE A 1 190 ? -2.170 -0.675 -13.384 1.00 98.06 190 PHE A C 1
ATOM 1355 O O . PHE A 1 190 ? -2.821 0.335 -13.138 1.00 98.06 190 PHE A O 1
ATOM 1362 N N . ASP A 1 191 ? -2.508 -1.509 -14.376 1.00 97.81 191 ASP A N 1
ATOM 1363 C CA . ASP A 1 191 ? -3.679 -1.312 -15.253 1.00 97.81 191 ASP A CA 1
ATOM 1364 C C . ASP A 1 191 ? -5.015 -1.330 -14.497 1.00 97.81 191 ASP A C 1
ATOM 1366 O O . ASP A 1 191 ? -5.888 -0.506 -14.767 1.00 97.81 191 ASP A O 1
ATOM 1370 N N . ASP A 1 192 ? -5.148 -2.216 -13.508 1.00 97.56 192 ASP A N 1
ATOM 1371 C CA . ASP A 1 192 ? -6.349 -2.347 -12.672 1.00 97.56 192 ASP A CA 1
ATOM 1372 C C . ASP A 1 192 ? -6.447 -1.223 -11.615 1.00 97.56 192 ASP A C 1
ATOM 1374 O O . ASP A 1 192 ? -7.468 -1.057 -10.936 1.00 97.56 192 ASP A O 1
ATOM 1378 N N . LEU A 1 193 ? -5.381 -0.419 -11.502 1.00 97.69 193 LEU A N 1
ATOM 1379 C CA . LEU A 1 193 ? -5.146 0.622 -10.505 1.00 97.69 193 LEU A CA 1
ATOM 1380 C C . LEU A 1 193 ? -4.981 2.025 -11.145 1.00 97.69 193 LEU A C 1
ATOM 1382 O O . LEU A 1 193 ? -3.929 2.651 -10.994 1.00 97.69 193 LEU A O 1
ATOM 1386 N N . PRO A 1 194 ? -6.000 2.559 -11.854 1.00 97.25 194 PRO A N 1
ATOM 1387 C CA . PRO A 1 194 ? -5.980 3.927 -12.376 1.00 97.25 194 PRO A CA 1
ATOM 1388 C C . PRO A 1 194 ? -6.041 4.976 -11.246 1.00 97.25 194 PRO A C 1
ATOM 1390 O O . PRO A 1 194 ? -6.444 4.650 -10.125 1.00 97.25 194 PRO A O 1
ATOM 1393 N N . PRO A 1 195 ? -5.714 6.257 -11.515 1.00 97.94 195 PRO A N 1
ATOM 1394 C CA . PRO 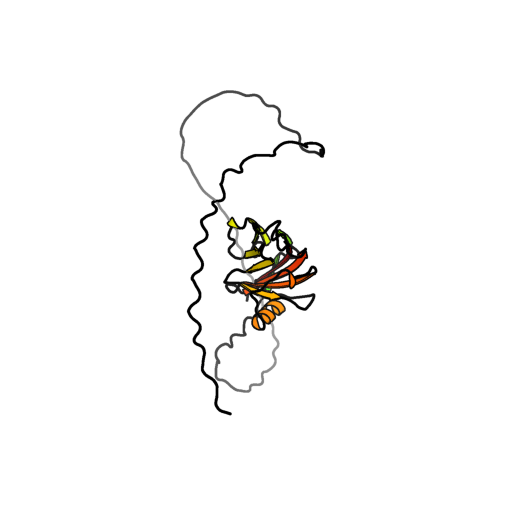A 1 195 ? -5.802 7.325 -10.519 1.00 97.94 195 PRO A CA 1
ATOM 1395 C C . PRO A 1 195 ? -7.189 7.402 -9.872 1.00 97.94 195 PRO A C 1
ATOM 1397 O O . PRO A 1 195 ? -8.219 7.333 -10.541 1.00 97.94 195 PRO A O 1
ATOM 1400 N N . GLY A 1 196 ? -7.214 7.525 -8.547 1.00 97.31 196 GLY A N 1
ATOM 1401 C CA . GLY A 1 196 ? -8.426 7.498 -7.735 1.00 97.31 196 GLY A CA 1
ATOM 1402 C C . GLY A 1 196 ? -8.889 6.105 -7.293 1.00 97.31 196 GLY A C 1
ATOM 1403 O O . GLY A 1 196 ? -9.658 6.040 -6.333 1.00 97.31 196 GLY A O 1
ATOM 1404 N N . ARG A 1 197 ? -8.414 5.009 -7.909 1.00 98.06 197 ARG A N 1
ATOM 1405 C CA . ARG A 1 197 ? -8.751 3.638 -7.486 1.00 98.06 197 ARG A CA 1
ATOM 1406 C C . ARG A 1 197 ? -8.292 3.392 -6.049 1.00 98.06 197 ARG A C 1
ATOM 1408 O O . ARG A 1 197 ? -7.166 3.729 -5.680 1.00 98.06 197 ARG A O 1
ATOM 1415 N N . LEU A 1 198 ? -9.166 2.759 -5.269 1.00 98.38 198 LEU A N 1
ATOM 1416 C CA . LEU A 1 198 ? -8.834 2.198 -3.967 1.00 98.38 198 LEU A CA 1
ATOM 1417 C C . LEU A 1 198 ? -8.467 0.719 -4.096 1.00 98.38 198 LEU A C 1
ATOM 1419 O O . LEU A 1 198 ? -9.130 -0.046 -4.797 1.00 98.38 198 LEU A O 1
ATOM 1423 N N . PHE A 1 199 ? -7.456 0.307 -3.350 1.00 98.44 199 PHE A N 1
ATOM 1424 C CA . PHE A 1 199 ? -7.193 -1.084 -3.004 1.00 98.44 199 PHE A CA 1
ATOM 1425 C C . PHE A 1 199 ? -6.806 -1.145 -1.528 1.00 98.44 199 PHE A C 1
ATOM 1427 O O . PHE A 1 199 ? -6.541 -0.120 -0.899 1.00 98.44 199 PHE A O 1
ATOM 1434 N N . CYS A 1 200 ? -6.808 -2.332 -0.942 1.00 98.12 200 CYS A N 1
ATOM 1435 C CA . CYS A 1 200 ? -6.377 -2.501 0.434 1.00 98.12 200 CYS A CA 1
ATOM 1436 C C . CYS A 1 200 ? -5.548 -3.762 0.614 1.00 98.12 200 CYS A C 1
ATOM 1438 O O . CYS A 1 200 ? -5.619 -4.678 -0.204 1.00 98.12 200 CYS A O 1
ATOM 1440 N N . ILE A 1 201 ? -4.751 -3.772 1.679 1.00 98.56 201 ILE A N 1
ATOM 1441 C CA . ILE A 1 201 ? -3.788 -4.814 2.012 1.00 98.56 201 ILE A CA 1
ATOM 1442 C C . ILE A 1 201 ? -3.995 -5.199 3.475 1.00 98.56 201 ILE A C 1
ATOM 1444 O O . ILE A 1 201 ? -4.007 -4.326 4.344 1.00 98.56 201 ILE A O 1
ATOM 1448 N N . ARG A 1 202 ? -4.114 -6.497 3.760 1.00 98.25 202 ARG A N 1
ATOM 1449 C CA . ARG A 1 202 ? -4.156 -7.055 5.113 1.00 98.25 202 ARG A CA 1
ATOM 1450 C C . ARG A 1 202 ? -2.868 -7.794 5.428 1.00 98.25 202 ARG A C 1
ATOM 1452 O O . ARG A 1 202 ? -2.517 -8.738 4.724 1.00 98.25 202 ARG A O 1
ATOM 1459 N N . ASN A 1 203 ? -2.221 -7.434 6.529 1.00 97.69 203 ASN A N 1
ATOM 1460 C CA . ASN A 1 203 ? -1.157 -8.237 7.117 1.00 97.69 203 ASN A CA 1
ATOM 1461 C C . ASN A 1 203 ? -1.775 -9.469 7.804 1.00 97.69 203 ASN A C 1
ATOM 1463 O O . ASN A 1 203 ? -2.528 -9.335 8.769 1.00 97.69 203 ASN A O 1
ATOM 1467 N N . ARG A 1 204 ? -1.472 -10.680 7.325 1.00 95.56 204 ARG A N 1
ATOM 1468 C CA . ARG A 1 204 ? -2.012 -11.936 7.877 1.00 95.56 204 ARG A CA 1
ATOM 1469 C C . ARG A 1 204 ? -1.545 -12.230 9.304 1.00 95.56 204 ARG A C 1
ATOM 1471 O O . ARG A 1 204 ? -2.230 -12.961 10.010 1.00 95.56 204 ARG A O 1
ATOM 1478 N N . ASN A 1 205 ? -0.407 -11.682 9.734 1.00 94.56 205 ASN A N 1
ATOM 1479 C CA . ASN A 1 205 ? 0.195 -12.013 11.029 1.00 94.56 205 ASN A CA 1
ATOM 1480 C C . ASN A 1 205 ? -0.469 -11.272 12.199 1.00 94.56 205 ASN A C 1
ATOM 1482 O O . ASN A 1 205 ? -0.450 -11.771 13.320 1.00 94.56 205 ASN A O 1
ATOM 1486 N N . ASN A 1 206 ? -1.027 -10.082 11.953 1.00 94.88 206 ASN A N 1
ATOM 1487 C CA . ASN A 1 206 ? -1.637 -9.238 12.989 1.00 94.88 206 ASN A CA 1
ATOM 1488 C C . ASN A 1 206 ? -3.012 -8.652 12.607 1.00 94.88 206 ASN A C 1
ATOM 1490 O O . ASN A 1 206 ? -3.597 -7.923 13.399 1.00 94.88 206 ASN A O 1
ATOM 1494 N N . GLY A 1 207 ? -3.536 -8.937 11.411 1.00 96.50 207 GLY A N 1
ATOM 1495 C CA . GLY A 1 207 ? -4.840 -8.456 10.943 1.00 96.50 207 GLY A CA 1
ATOM 1496 C C . GLY A 1 207 ? -4.899 -6.969 10.573 1.00 96.50 207 GLY A C 1
ATOM 1497 O O . GLY A 1 207 ? -5.976 -6.496 10.203 1.00 96.50 207 GLY A O 1
ATOM 1498 N N . GLY A 1 208 ? -3.782 -6.237 10.661 1.00 98.00 208 GLY A N 1
ATOM 1499 C CA . GLY A 1 208 ? -3.687 -4.820 10.311 1.00 98.00 208 GLY A CA 1
ATOM 1500 C C . GLY A 1 208 ? -4.007 -4.558 8.838 1.00 98.00 208 GLY A C 1
ATOM 1501 O O . GLY A 1 208 ? -3.687 -5.374 7.972 1.00 98.00 208 GLY A O 1
ATOM 1502 N N . ILE A 1 209 ? -4.650 -3.422 8.562 1.00 98.50 209 ILE A N 1
ATOM 1503 C CA . ILE A 1 209 ? -5.178 -3.053 7.244 1.00 98.50 209 ILE A CA 1
ATOM 1504 C C . ILE A 1 209 ? -4.558 -1.739 6.780 1.00 98.50 209 ILE A C 1
ATOM 1506 O O . ILE A 1 209 ? -4.723 -0.717 7.444 1.00 98.50 209 ILE A O 1
ATOM 1510 N N . VAL A 1 210 ? -3.931 -1.744 5.604 1.00 98.69 210 VAL A N 1
ATOM 1511 C CA . VAL A 1 210 ? -3.666 -0.527 4.825 1.00 98.69 210 VAL A CA 1
ATOM 1512 C C . VAL A 1 210 ? -4.755 -0.367 3.774 1.00 98.69 210 VAL A C 1
ATOM 1514 O O . VAL A 1 210 ? -5.081 -1.321 3.072 1.00 98.69 210 VAL A O 1
ATOM 1517 N N . ILE A 1 211 ? -5.291 0.843 3.628 1.00 98.69 211 ILE A N 1
ATOM 1518 C CA . ILE A 1 211 ? -6.102 1.238 2.472 1.00 98.69 211 ILE A CA 1
ATOM 1519 C C . ILE A 1 211 ? -5.279 2.241 1.671 1.00 98.69 211 ILE A C 1
ATOM 1521 O O . ILE A 1 211 ? -4.817 3.250 2.204 1.00 98.69 211 ILE A O 1
ATOM 1525 N N . ALA A 1 212 ? -5.086 1.932 0.395 1.00 98.62 212 ALA A N 1
ATOM 1526 C CA . ALA A 1 212 ? -4.274 2.688 -0.536 1.00 98.62 212 ALA A CA 1
ATOM 1527 C C . ALA A 1 212 ? -5.161 3.310 -1.617 1.00 98.62 212 ALA A C 1
ATOM 1529 O O . ALA A 1 212 ? -5.951 2.621 -2.267 1.00 98.62 212 ALA A O 1
ATOM 1530 N N . LYS A 1 213 ? -4.998 4.613 -1.840 1.00 98.62 213 LYS A N 1
ATOM 1531 C CA . LYS A 1 213 ? -5.565 5.330 -2.982 1.00 98.62 213 LYS A CA 1
ATOM 1532 C C . LYS A 1 213 ? -4.463 5.645 -3.978 1.00 98.62 213 LYS A C 1
ATOM 1534 O O . LYS A 1 213 ? -3.468 6.269 -3.616 1.00 98.62 213 LYS A O 1
ATOM 1539 N N . VAL A 1 214 ? -4.662 5.279 -5.238 1.00 98.50 214 VAL A N 1
ATOM 1540 C CA . VAL A 1 214 ? -3.763 5.692 -6.321 1.00 98.50 214 VAL A CA 1
ATOM 1541 C C . VAL A 1 214 ? -3.905 7.198 -6.541 1.00 98.50 214 VAL A C 1
ATOM 1543 O O . VAL A 1 214 ? -5.006 7.679 -6.814 1.00 98.50 214 VAL A O 1
ATOM 1546 N N . ILE A 1 215 ? -2.806 7.945 -6.436 1.00 98.56 215 ILE A N 1
ATOM 1547 C CA . ILE A 1 215 ? -2.744 9.361 -6.830 1.00 98.56 215 ILE A CA 1
ATOM 1548 C C . ILE A 1 215 ? -2.227 9.446 -8.266 1.00 98.56 215 ILE A C 1
ATOM 1550 O O . ILE A 1 215 ? -2.874 10.038 -9.124 1.00 98.56 215 ILE A O 1
ATOM 1554 N N . GLU A 1 216 ? -1.104 8.782 -8.538 1.00 98.38 216 GLU A N 1
ATOM 1555 C CA . GLU A 1 216 ? -0.516 8.639 -9.870 1.00 98.38 216 GLU A CA 1
ATOM 1556 C C . GLU A 1 216 ? -0.341 7.147 -10.148 1.00 98.38 216 GLU A C 1
ATOM 1558 O O . GLU A 1 216 ? 0.200 6.420 -9.313 1.00 98.38 216 GLU A O 1
ATOM 1563 N N . GLN A 1 217 ? -0.831 6.687 -11.301 1.00 97.69 217 GLN A N 1
ATOM 1564 C CA . GLN A 1 217 ? -0.759 5.284 -11.714 1.00 97.69 217 GLN A CA 1
ATOM 1565 C C . GLN A 1 217 ? 0.692 4.849 -11.943 1.00 97.69 217 GLN A C 1
ATOM 1567 O O . GLN A 1 217 ? 1.520 5.631 -12.410 1.00 97.69 217 GLN A O 1
ATOM 1572 N N . GLY A 1 218 ? 0.991 3.585 -11.637 1.00 97.19 218 GLY A N 1
ATOM 1573 C CA . GLY A 1 218 ? 2.346 3.062 -11.745 1.00 97.19 218 GLY A CA 1
ATOM 1574 C C . GLY A 1 218 ? 2.875 3.021 -13.181 1.00 97.19 218 GLY A C 1
ATOM 1575 O O . GLY A 1 218 ? 2.211 2.556 -14.110 1.00 97.19 218 GLY A O 1
ATOM 1576 N N . ASN A 1 219 ? 4.110 3.481 -13.362 1.00 97.81 219 ASN A N 1
ATOM 1577 C CA . ASN A 1 219 ? 4.810 3.477 -14.639 1.00 97.81 219 ASN A CA 1
ATOM 1578 C C . ASN A 1 219 ? 5.433 2.093 -14.922 1.00 97.81 219 ASN A C 1
ATOM 1580 O O . ASN A 1 219 ? 6.344 1.661 -14.217 1.00 97.81 219 ASN A O 1
ATOM 1584 N N . LYS A 1 220 ? 5.007 1.422 -16.001 1.00 96.69 220 LYS A N 1
ATOM 1585 C CA . LYS A 1 220 ? 5.477 0.074 -16.411 1.00 96.69 220 LYS A CA 1
ATOM 1586 C C . LYS A 1 220 ? 6.866 0.032 -17.075 1.00 96.69 220 LYS A C 1
ATOM 1588 O O . LYS A 1 220 ? 7.141 -0.825 -17.913 1.00 96.69 220 LYS A O 1
ATOM 1593 N N . SER A 1 221 ? 7.717 1.012 -16.811 1.00 96.00 221 SER A N 1
ATOM 1594 C CA . SER A 1 221 ? 9.105 1.036 -17.287 1.00 96.00 221 SER A CA 1
ATOM 1595 C C . SER A 1 221 ? 10.067 1.440 -16.178 1.00 96.00 221 SER A C 1
ATOM 1597 O O . SER A 1 221 ? 11.181 0.929 -16.128 1.00 96.00 221 SER A O 1
ATOM 1599 N N . THR A 1 222 ? 9.638 2.308 -15.258 1.00 97.38 222 THR A N 1
ATOM 1600 C CA . THR A 1 222 ? 10.443 2.726 -14.101 1.00 97.38 222 THR A CA 1
ATOM 1601 C C . THR A 1 222 ? 9.983 2.125 -12.777 1.00 97.38 222 THR A C 1
ATOM 1603 O O . THR A 1 222 ? 10.777 2.087 -11.845 1.00 97.38 222 THR A O 1
ATOM 1606 N N . GLY A 1 223 ? 8.724 1.689 -12.660 1.00 97.12 223 GLY A N 1
ATOM 1607 C CA . GLY A 1 223 ? 8.077 1.382 -11.380 1.00 97.12 223 GLY A CA 1
ATOM 1608 C C . GLY A 1 223 ? 7.650 2.622 -10.582 1.00 97.12 223 GLY A C 1
ATOM 1609 O O . GLY A 1 223 ? 7.175 2.481 -9.463 1.00 97.12 223 GLY A O 1
ATOM 1610 N N . ALA A 1 224 ? 7.809 3.839 -11.118 1.00 98.38 224 ALA A N 1
ATOM 1611 C CA . ALA A 1 224 ? 7.422 5.059 -10.407 1.00 98.38 224 ALA A CA 1
ATOM 1612 C C . ALA A 1 224 ? 5.907 5.095 -10.148 1.00 98.38 224 ALA A C 1
ATOM 1614 O O . ALA A 1 224 ? 5.134 4.855 -11.077 1.00 98.38 224 ALA A O 1
ATOM 1615 N N . VAL A 1 225 ? 5.481 5.396 -8.918 1.00 98.69 225 VAL A N 1
ATOM 1616 C CA . VAL A 1 225 ? 4.062 5.394 -8.523 1.00 98.69 225 VAL A CA 1
ATOM 1617 C C . VAL A 1 225 ? 3.815 6.238 -7.271 1.00 98.69 225 VAL A C 1
ATOM 1619 O O . VAL A 1 225 ? 4.637 6.247 -6.349 1.00 98.69 225 VAL A O 1
ATOM 1622 N N . LYS A 1 226 ? 2.670 6.936 -7.216 1.00 98.81 226 LYS A N 1
ATOM 1623 C CA . LYS A 1 226 ? 2.280 7.784 -6.078 1.00 98.81 226 LYS A CA 1
ATOM 1624 C C . LYS A 1 226 ? 0.969 7.309 -5.454 1.00 98.81 226 LYS A C 1
ATOM 1626 O O . LYS A 1 226 ? -0.049 7.203 -6.141 1.00 98.81 226 LYS A O 1
ATOM 1631 N N . LEU A 1 227 ? 0.982 7.072 -4.145 1.00 98.81 227 LEU A N 1
ATOM 1632 C CA . LEU A 1 227 ? -0.151 6.574 -3.363 1.00 98.81 227 LEU A CA 1
ATOM 1633 C C . LEU A 1 227 ? -0.477 7.525 -2.203 1.00 98.81 227 LEU A C 1
ATOM 1635 O O . LEU A 1 227 ? 0.414 8.179 -1.671 1.00 98.81 227 LEU A O 1
ATOM 1639 N N . SER A 1 228 ? -1.737 7.559 -1.770 1.00 98.62 228 SER A N 1
ATOM 1640 C CA . SER A 1 228 ? -2.122 8.011 -0.427 1.00 98.62 22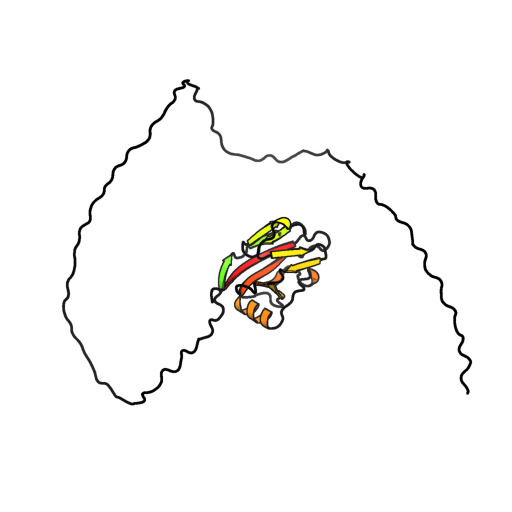8 SER A CA 1
ATOM 1641 C C . SER A 1 228 ? -2.446 6.778 0.406 1.00 98.62 228 SER A C 1
ATOM 1643 O O . SER A 1 228 ? -3.261 5.960 -0.030 1.00 98.62 228 SER A O 1
ATOM 1645 N N . LEU A 1 229 ? -1.802 6.619 1.562 1.00 98.69 229 LEU A N 1
ATOM 1646 C CA . LEU A 1 229 ? -2.008 5.483 2.455 1.00 98.69 229 LEU A CA 1
ATOM 1647 C C . LEU A 1 229 ? -2.665 5.907 3.773 1.00 98.69 229 LEU A C 1
ATOM 1649 O O . LEU A 1 229 ? -2.267 6.891 4.403 1.00 98.69 229 LEU A O 1
ATOM 1653 N N . ASN A 1 230 ? -3.599 5.073 4.225 1.00 98.69 230 ASN A N 1
ATOM 1654 C CA . ASN A 1 230 ? -4.102 5.050 5.593 1.00 98.69 230 ASN A CA 1
ATOM 1655 C C . ASN A 1 230 ? -3.835 3.658 6.184 1.00 98.69 230 ASN A C 1
ATOM 1657 O O . ASN A 1 230 ? -4.054 2.659 5.497 1.00 98.69 230 ASN A O 1
ATOM 1661 N N . TYR A 1 231 ? -3.408 3.581 7.445 1.00 98.62 231 TYR A N 1
ATOM 1662 C CA . TYR A 1 231 ? -3.136 2.328 8.153 1.00 98.62 231 TYR A CA 1
ATOM 1663 C C . TYR A 1 231 ? -3.892 2.258 9.476 1.00 98.62 231 TYR A C 1
ATOM 1665 O O . TYR A 1 231 ? -3.844 3.182 10.293 1.00 98.62 231 TYR A O 1
ATOM 1673 N N . TRP A 1 232 ? -4.524 1.109 9.709 1.00 98.62 232 TRP A N 1
ATOM 1674 C CA . TRP A 1 232 ? -5.128 0.737 10.978 1.00 98.62 232 TRP A CA 1
ATOM 1675 C C . TRP A 1 232 ? -4.555 -0.589 11.473 1.00 98.62 232 TRP A C 1
ATOM 1677 O O . TRP A 1 232 ? -4.605 -1.606 10.776 1.00 98.62 232 TRP A O 1
ATOM 1687 N N . ARG A 1 233 ? -4.070 -0.598 12.714 1.00 97.94 233 ARG A N 1
ATOM 1688 C CA . ARG A 1 233 ? -3.747 -1.837 13.433 1.00 97.94 233 ARG A CA 1
ATOM 1689 C C . ARG A 1 233 ? -5.049 -2.515 13.873 1.00 97.94 233 ARG A C 1
ATOM 1691 O O . ARG A 1 233 ? -6.028 -1.823 14.156 1.00 97.94 233 ARG A O 1
ATOM 1698 N N . ASN A 1 234 ? -5.062 -3.845 13.939 1.00 96.62 234 ASN A N 1
ATOM 1699 C CA . ASN A 1 234 ? -6.152 -4.575 14.582 1.00 96.62 234 ASN A CA 1
ATOM 1700 C C . ASN A 1 234 ? -5.800 -4.825 16.057 1.00 96.62 234 ASN A C 1
ATOM 1702 O O . ASN A 1 234 ? -4.786 -5.452 16.350 1.00 96.62 234 ASN A O 1
ATOM 1706 N N . ASP A 1 235 ? -6.650 -4.339 16.956 1.00 93.31 235 ASP A N 1
ATOM 1707 C CA . ASP A 1 235 ? -6.546 -4.466 18.414 1.00 93.31 235 ASP A CA 1
ATOM 1708 C C . ASP A 1 235 ? -7.532 -5.516 18.988 1.00 93.31 235 ASP A C 1
ATOM 1710 O O . ASP A 1 235 ? -7.686 -5.605 20.209 1.00 93.31 235 ASP A O 1
ATOM 1714 N N . GLY A 1 236 ? -8.230 -6.281 18.128 1.00 77.50 236 GLY A N 1
ATOM 1715 C CA . GLY A 1 236 ? -9.268 -7.265 18.495 1.00 77.50 236 GLY A CA 1
ATOM 1716 C C . GLY A 1 236 ? -8.975 -8.691 18.045 1.00 77.50 236 GLY A C 1
ATOM 1717 O O . GLY A 1 236 ? -8.797 -8.869 16.820 1.00 77.50 236 GLY A O 1
#

Radius of gyration: 36.19 Å; chains: 1; bounding box: 88×83×111 Å

pLDDT: mean 73.32, std 26.15, range [32.5, 98.81]

Foldseek 3Di:
DDDDDDDDDDDDDDDDDDDDDDDDPPPDDDDDDDDDDDDDDDDDDDDDDDDDDDDDDDDDDDDDDDDDDDDDDDDDDDDDDDDDDDDDDDDDDDDDDDPDDDDPPPPQFDWDWDDFQQKEKDQFQQWWQQQVVSYIDGPVVPHPFIWGQDLQFFIAGPPQKWKDWDPDLDDDLNRGLVRCVPDTDRTGGLVSQQASTWMKMARNVFRKIKIKGFHHGANNHGSIGMIGIIIITTPD

Sequence (236 aa):
PPPGPVVTAAPAAEPEPRRKGGVSWKALLTVALVMAVGGAAGGVVLMKKMDDGKKSDTAATGTPTAPNPAPASPKSTPTDEDSPSPTPTATKSGGSKSPSAGATVPRGNVYTVVYENTELFATSSSYTFDLSAGKVVPDSTYPSWALDPSSAGYFSLDGNSDAYISRDNTLTPQSCSAAIDREPTKDLKFDDLPPGRLFCIRNRNNGGIVIAKVIEQGNKSTGAVKLSLNYWRNDG

Secondary structure (DSSP, 8-state):
-PPPPP--PPPPPPPP--------S-------------------------------------------------------------------------------------EEEEEEEEEEEESSTTEEEETTTTEEEEGGG--SSEEEEETTTEEEE-TTEEEEE-SSS---HHHHHHHHTTS-B--EEGGG--TT-EEEEEETTT--EEEEEEEEPPPTTT--EEEEEEEEEE--